Protein AF-T1H0N7-F1 (afdb_monomer)

Mean predicted aligned error: 6.23 Å

Foldseek 3Di:
DDDPDDPDDQDDAQPLAAGPPAQGHQHAPVRRPQPQFQYDDPDADPQRPHRYTDPPQCHTCSQAQQADSVRAGHDQDFRAPDQQFFHTFTGHRPGRYTDDTHGDDFLRADPNQATHDPSDGHHGNLVVQQWHWDAFADDPPDDPQRQQFTWTFHDDPPTDIDGLVVQCDPPRNRDGDGHDPPPQTNVNPD

pLDDT: mean 93.52, std 6.24, range [53.31, 98.62]

Radius of gyration: 25.66 Å; Cα contacts (8 Å, |Δi|>4): 427; chains: 1; bounding box: 56×55×68 Å

Solvent-accessible surface area (backbone atoms only — not comparable to full-atom values): 10583 Å² total; per-residue (Å²): 140,84,74,93,78,68,83,85,74,81,54,62,79,36,74,45,58,62,36,77,92,45,70,17,13,47,13,34,60,94,69,37,83,50,80,16,34,28,34,27,56,99,76,61,53,94,90,43,54,54,17,27,59,32,92,89,38,76,32,27,52,49,53,18,76,14,19,36,87,85,12,37,63,31,62,71,46,78,56,42,74,61,75,70,14,25,44,57,19,44,14,81,49,78,48,28,49,56,52,84,51,54,59,42,63,66,41,40,73,20,94,88,62,20,5,12,46,94,34,36,72,72,35,53,42,32,46,59,59,72,26,33,72,46,63,28,73,63,55,96,88,49,59,90,58,40,30,43,34,30,19,29,19,57,73,68,87,90,52,68,64,38,47,18,74,77,32,59,49,87,95,55,54,38,68,73,46,62,50,62,91,90,57,71,18,54,87,70,75,78

Nearest PDB structures (foldseek):
  5l0q-assembly1_A  TM=8.413E-01  e=4.579E-20  Bos taurus
  5l0q-assembly1_D  TM=8.221E-01  e=5.929E-20  Bos taurus
  8gh4-assembly1_E  TM=8.787E-01  e=7.360E-19  Bos taurus
  8snm-assembly1_B  TM=7.148E-01  e=5.607E-11  Homo sapiens
  8snl-assembly1_A  TM=7.359E-01  e=2.177E-10  Homo sapiens

Structure (mmCIF, N/CA/C/O backbone):
data_AF-T1H0N7-F1
#
_entry.id   AF-T1H0N7-F1
#
loop_
_atom_site.group_PDB
_atom_site.id
_atom_site.type_symbol
_atom_site.label_atom_id
_atom_site.label_alt_id
_atom_site.label_comp_id
_atom_site.label_asym_id
_atom_site.label_entity_id
_atom_site.label_seq_id
_atom_site.pdbx_PDB_ins_code
_atom_site.Cartn_x
_atom_site.Cartn_y
_atom_site.Cartn_z
_atom_site.occupancy
_atom_site.B_iso_or_equiv
_atom_site.auth_seq_id
_atom_site.auth_comp_id
_atom_site.auth_asym_id
_atom_site.auth_atom_id
_atom_site.pdbx_PDB_model_num
ATOM 1 N N . PRO A 1 1 ? -2.055 40.568 -10.406 1.00 53.31 1 PRO A N 1
ATOM 2 C CA . PRO A 1 1 ? -1.657 39.266 -9.822 1.00 53.31 1 PRO A CA 1
ATOM 3 C C . PRO A 1 1 ? -1.736 38.148 -10.874 1.00 53.31 1 PRO A C 1
ATOM 5 O O . PRO A 1 1 ? -2.826 37.714 -11.225 1.00 53.31 1 PRO A O 1
ATOM 8 N N . LYS A 1 2 ? -0.592 37.732 -11.427 1.00 63.53 2 LYS A N 1
ATOM 9 C CA . LYS A 1 2 ? -0.490 36.478 -12.184 1.00 63.53 2 LYS A CA 1
ATOM 10 C C . LYS A 1 2 ? 0.190 35.472 -11.254 1.00 63.53 2 LYS A C 1
ATOM 12 O O . LYS A 1 2 ? 1.302 35.737 -10.811 1.00 63.53 2 LYS A O 1
ATOM 17 N N . GLY A 1 3 ? -0.528 34.421 -10.863 1.00 75.88 3 GLY A N 1
ATOM 18 C CA . GLY A 1 3 ? 0.016 33.343 -10.031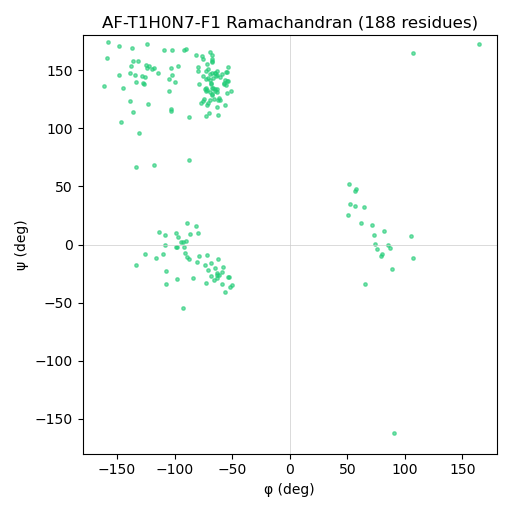 1.00 75.88 3 GLY A CA 1
ATOM 19 C C . GLY A 1 3 ? 1.035 32.499 -10.802 1.00 75.88 3 GLY A C 1
ATOM 20 O O . GLY A 1 3 ? 1.108 32.585 -12.023 1.00 75.88 3 GLY A O 1
ATOM 21 N N . CYS A 1 4 ? 1.809 31.678 -10.090 1.00 81.50 4 CYS A N 1
ATOM 22 C CA . CYS A 1 4 ? 2.818 30.772 -10.657 1.00 81.50 4 CYS A CA 1
ATOM 23 C C . CYS A 1 4 ? 2.239 29.469 -11.240 1.00 81.50 4 CYS A C 1
ATOM 25 O O . CYS A 1 4 ? 2.995 28.557 -11.561 1.00 81.50 4 CYS A O 1
ATOM 27 N N . PHE A 1 5 ? 0.914 29.367 -11.366 1.00 78.00 5 PHE A N 1
ATOM 28 C CA . PHE A 1 5 ? 0.269 28.208 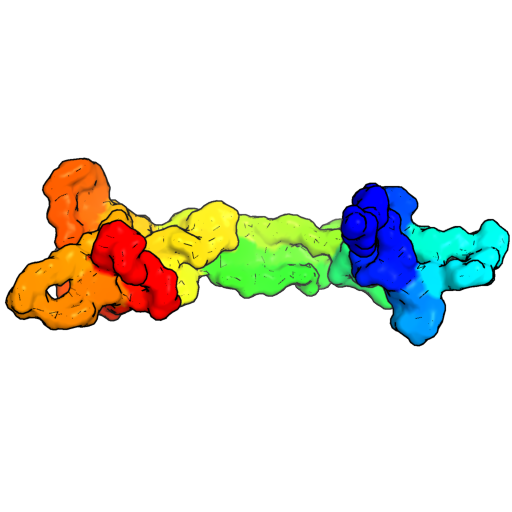-11.970 1.00 78.00 5 PHE A CA 1
ATOM 29 C C . PHE A 1 5 ? 0.502 28.211 -13.479 1.00 78.00 5 PHE A C 1
ATOM 31 O O . PHE A 1 5 ? 0.116 29.147 -14.182 1.00 78.00 5 PHE A O 1
ATOM 38 N N . THR A 1 6 ? 1.135 27.150 -13.958 1.00 74.12 6 THR A N 1
ATOM 39 C CA . THR A 1 6 ? 1.215 26.798 -15.373 1.00 74.12 6 THR A CA 1
ATOM 40 C C . THR A 1 6 ? 0.041 25.898 -15.749 1.00 74.12 6 THR A C 1
ATOM 42 O O . THR A 1 6 ? -0.664 25.386 -14.877 1.00 74.12 6 THR A O 1
ATOM 45 N N . GLU A 1 7 ? -0.174 25.688 -17.047 1.00 78.12 7 GLU A N 1
ATOM 46 C CA . GLU A 1 7 ? -1.102 24.649 -17.496 1.00 78.12 7 GLU A CA 1
ATOM 47 C C . GLU A 1 7 ? -0.679 23.283 -16.923 1.00 78.12 7 GLU A C 1
ATOM 49 O O . GLU A 1 7 ? 0.524 22.997 -16.863 1.00 78.12 7 GLU A O 1
ATOM 54 N N . PRO A 1 8 ? -1.631 22.454 -16.459 1.00 75.12 8 PRO A N 1
ATOM 55 C CA . PRO A 1 8 ? -1.320 21.137 -15.926 1.00 75.12 8 PRO A CA 1
ATOM 56 C C . PRO A 1 8 ? -0.713 20.269 -17.031 1.00 75.12 8 PRO A C 1
ATOM 58 O O . PRO A 1 8 ? -1.357 20.000 -18.044 1.00 75.12 8 PRO A O 1
ATOM 61 N N . GLN A 1 9 ? 0.533 19.838 -16.838 1.00 74.00 9 GLN A N 1
ATOM 62 C CA . GLN A 1 9 ? 1.147 18.839 -17.707 1.00 74.00 9 GLN A CA 1
ATOM 63 C C . GLN A 1 9 ? 0.650 17.448 -17.317 1.00 74.00 9 GLN A C 1
ATOM 65 O O . GLN A 1 9 ? 0.512 17.144 -16.136 1.00 74.00 9 GLN A O 1
ATOM 70 N N . THR A 1 10 ? 0.353 16.617 -18.314 1.00 75.25 10 THR A N 1
ATOM 71 C CA . THR A 1 10 ? -0.175 15.257 -18.117 1.00 75.25 10 THR A CA 1
ATOM 72 C C . THR A 1 10 ? 0.899 14.224 -17.776 1.00 75.25 10 THR A C 1
ATOM 74 O O . THR A 1 10 ? 0.550 13.119 -17.376 1.00 75.25 10 THR A O 1
ATOM 77 N N . SER A 1 11 ? 2.169 14.564 -18.002 1.00 86.12 11 SER A N 1
ATOM 78 C CA . SER A 1 11 ? 3.340 13.706 -17.798 1.00 86.12 11 SER A CA 1
ATOM 79 C C . SER A 1 11 ? 4.600 14.570 -17.708 1.00 86.12 11 SER A C 1
ATOM 81 O O . SER A 1 11 ? 4.753 15.491 -18.522 1.00 86.12 11 SER A O 1
ATOM 83 N N . ILE A 1 12 ? 5.495 14.289 -16.764 1.00 92.19 12 ILE A N 1
ATOM 84 C CA . ILE A 1 12 ? 6.745 15.020 -16.539 1.00 92.19 12 ILE A CA 1
ATOM 85 C C . ILE A 1 12 ? 7.911 14.032 -16.437 1.00 92.19 12 ILE A C 1
ATOM 87 O O . ILE A 1 12 ? 8.258 13.574 -15.353 1.00 92.19 12 ILE A O 1
ATOM 91 N N . CYS A 1 13 ? 8.591 13.826 -17.563 1.00 94.94 13 CYS A N 1
ATOM 92 C CA . CYS A 1 13 ? 9.784 12.990 -17.629 1.00 94.94 13 CYS A CA 1
ATOM 93 C C . CYS A 1 13 ? 10.912 13.543 -16.745 1.00 94.94 13 CYS A C 1
ATOM 95 O O . CYS A 1 13 ? 11.323 14.701 -16.892 1.00 94.94 13 CYS A O 1
ATOM 97 N N . GLY A 1 14 ? 11.434 12.699 -15.857 1.00 95.50 14 GLY A N 1
ATOM 98 C CA . GLY A 1 14 ? 12.502 13.002 -14.910 1.00 95.50 14 GLY A CA 1
ATOM 99 C C . GLY A 1 14 ? 12.025 13.185 -13.465 1.00 95.50 14 GLY A C 1
ATOM 100 O O . GLY A 1 14 ? 12.828 13.598 -12.624 1.00 95.50 14 GLY A O 1
ATOM 101 N N . ASN A 1 15 ? 10.748 12.922 -13.158 1.00 95.44 15 ASN A N 1
ATOM 102 C CA . ASN A 1 15 ? 10.194 12.979 -11.799 1.00 95.44 15 ASN A CA 1
ATOM 103 C C . ASN A 1 15 ? 10.267 11.622 -11.061 1.00 95.44 15 ASN A C 1
ATOM 105 O O . ASN A 1 15 ? 10.000 11.566 -9.858 1.00 95.44 15 ASN A O 1
ATOM 109 N N . GLY A 1 16 ? 10.659 10.552 -11.760 1.00 95.00 16 GLY A N 1
ATOM 110 C CA . GLY A 1 16 ? 10.805 9.200 -11.219 1.00 95.00 16 GLY A CA 1
ATOM 111 C C . GLY A 1 16 ? 9.496 8.408 -11.128 1.00 95.00 16 GLY A C 1
ATOM 112 O O . GLY A 1 16 ? 9.459 7.367 -10.468 1.00 95.00 16 GLY A O 1
ATOM 113 N N . VAL A 1 17 ? 8.418 8.893 -11.747 1.00 95.00 17 VAL A N 1
ATOM 114 C CA . VAL A 1 17 ? 7.100 8.255 -11.783 1.00 95.00 17 VAL A CA 1
ATOM 115 C C . VAL A 1 17 ? 6.700 8.060 -13.235 1.00 95.00 17 VAL A C 1
ATOM 117 O O . VAL A 1 17 ? 6.554 9.014 -13.978 1.00 95.00 17 VAL A O 1
ATOM 120 N N . VAL A 1 18 ? 6.459 6.811 -13.630 1.00 96.19 18 VAL A N 1
ATOM 121 C CA . VAL A 1 18 ? 6.053 6.509 -15.007 1.00 96.19 18 VAL A CA 1
ATOM 122 C C . VAL A 1 18 ? 4.635 7.019 -15.265 1.00 96.19 18 VAL A C 1
ATOM 124 O O . VAL A 1 18 ? 3.664 6.487 -14.717 1.00 96.19 18 VAL A O 1
ATOM 127 N N . GLU A 1 19 ? 4.513 8.019 -16.133 1.00 95.06 19 GLU A N 1
ATOM 128 C CA . GLU A 1 19 ? 3.249 8.669 -16.490 1.00 95.06 19 GLU A CA 1
ATOM 129 C C . GLU A 1 19 ? 2.786 8.322 -17.925 1.00 95.06 19 GLU A C 1
ATOM 131 O O . GLU A 1 19 ? 3.531 7.728 -18.714 1.00 95.06 19 GLU A O 1
ATOM 136 N N . PRO A 1 20 ? 1.528 8.629 -18.310 1.00 94.50 20 PRO A N 1
ATOM 137 C CA . PRO A 1 20 ? 1.037 8.333 -19.654 1.00 94.50 20 PRO A CA 1
ATOM 138 C C . PRO A 1 20 ? 1.906 8.968 -20.751 1.00 94.50 20 PRO A C 1
ATOM 140 O O . PRO A 1 20 ? 2.018 10.186 -20.841 1.00 94.50 20 PRO A O 1
ATOM 143 N N . GLY A 1 21 ? 2.471 8.136 -21.629 1.00 92.50 21 GLY A N 1
ATOM 144 C CA . GLY A 1 21 ? 3.375 8.568 -22.706 1.00 92.50 21 GLY A CA 1
ATOM 145 C C . GLY A 1 21 ? 4.844 8.203 -22.475 1.00 92.50 21 GLY A C 1
ATOM 146 O O . GLY A 1 21 ? 5.633 8.244 -23.423 1.00 92.50 21 GLY A O 1
ATOM 147 N N . GLU A 1 22 ? 5.189 7.769 -21.266 1.00 96.38 22 GLU A N 1
ATOM 148 C CA . GLU A 1 22 ? 6.513 7.285 -20.881 1.00 96.38 22 GLU A CA 1
ATOM 149 C C . GLU A 1 22 ? 6.524 5.758 -20.791 1.00 96.38 22 GLU A C 1
ATOM 151 O O . GLU A 1 22 ? 5.503 5.115 -20.533 1.00 96.38 22 GLU A O 1
ATOM 156 N N . GLN A 1 23 ? 7.685 5.148 -21.027 1.00 97.38 23 GLN A N 1
ATOM 157 C CA . GLN A 1 23 ? 7.860 3.712 -20.788 1.00 97.38 23 GLN A CA 1
ATOM 158 C C . GLN A 1 23 ? 8.521 3.449 -19.436 1.00 97.38 23 GLN A C 1
ATOM 160 O O . GLN A 1 23 ? 8.280 2.404 -18.839 1.00 97.38 23 GLN A O 1
ATOM 165 N N . CYS A 1 24 ? 9.359 4.368 -18.969 1.00 97.94 24 CYS A N 1
ATOM 166 C CA . CYS A 1 24 ? 10.107 4.306 -17.721 1.00 97.94 24 CYS A CA 1
ATOM 167 C C . CYS A 1 24 ? 10.497 5.732 -17.317 1.00 97.94 24 CYS A C 1
ATOM 169 O O . CYS A 1 24 ? 10.543 6.602 -18.181 1.00 97.94 24 CYS A O 1
ATOM 171 N N . ASP A 1 25 ? 10.824 5.954 -16.048 1.00 98.06 25 ASP A N 1
ATOM 172 C CA . ASP A 1 25 ? 11.383 7.225 -15.588 1.00 98.06 25 ASP A CA 1
ATOM 173 C C . ASP A 1 25 ? 12.368 6.977 -14.441 1.00 98.06 25 ASP A C 1
ATOM 175 O O . ASP A 1 25 ? 11.987 6.665 -13.314 1.00 98.06 25 ASP A O 1
ATOM 179 N N . CYS A 1 26 ? 13.661 7.085 -14.739 1.00 97.44 26 CYS A N 1
ATOM 180 C CA . CYS A 1 26 ? 14.726 6.934 -13.752 1.00 97.44 26 CYS A CA 1
ATOM 181 C C . CYS A 1 26 ? 15.238 8.269 -13.189 1.00 97.44 26 CYS A C 1
ATOM 183 O O . CYS A 1 26 ? 16.220 8.268 -12.445 1.00 97.44 26 CYS A O 1
ATOM 185 N N . GLY A 1 27 ? 14.594 9.387 -13.533 1.00 97.19 27 GLY A N 1
ATOM 186 C CA . GLY A 1 27 ? 15.026 10.731 -13.177 1.00 97.19 27 GLY A CA 1
ATOM 187 C C . GLY A 1 27 ? 15.953 11.373 -14.212 1.00 97.19 27 GLY A C 1
ATOM 188 O O . GLY A 1 27 ? 16.037 10.962 -15.374 1.00 97.19 27 GLY A O 1
ATOM 189 N N . TRP A 1 28 ? 16.647 12.420 -13.771 1.00 96.94 28 TRP A N 1
ATOM 190 C CA . TRP A 1 28 ? 17.622 13.159 -14.571 1.00 96.94 28 TRP A CA 1
ATOM 191 C C . TRP A 1 28 ? 18.934 12.386 -14.731 1.00 96.94 28 TRP A C 1
ATOM 193 O O . TRP A 1 28 ? 19.238 11.486 -13.949 1.00 96.94 28 TRP A O 1
ATOM 203 N N . GLU A 1 29 ? 19.721 12.738 -15.746 1.00 95.44 29 GLU A N 1
ATOM 204 C CA . GLU A 1 29 ? 20.995 12.090 -16.092 1.00 95.44 29 GLU A CA 1
ATOM 205 C C . GLU A 1 29 ? 21.967 11.981 -14.901 1.00 95.44 29 GLU A C 1
ATOM 207 O O . GLU A 1 29 ? 22.638 10.964 -14.744 1.00 95.44 29 GLU A O 1
ATOM 212 N N . GLU A 1 30 ? 21.995 12.983 -14.021 1.00 94.25 30 GLU A N 1
ATOM 213 C CA . GLU A 1 30 ? 22.795 12.999 -12.791 1.00 94.25 30 GLU A CA 1
ATOM 214 C C . GLU A 1 30 ? 22.342 12.005 -11.703 1.00 94.25 30 GLU A C 1
ATOM 216 O O . GLU A 1 30 ? 23.170 11.554 -10.905 1.00 94.25 30 GLU A O 1
ATOM 221 N N . ASP A 1 31 ? 21.058 11.641 -11.677 1.00 93.94 31 ASP A N 1
ATOM 222 C CA . ASP A 1 31 ? 20.443 10.813 -10.630 1.00 93.94 31 ASP A CA 1
ATOM 223 C C . ASP A 1 31 ? 20.129 9.384 -11.108 1.00 93.94 31 ASP A C 1
ATOM 225 O O . ASP A 1 31 ? 20.036 8.448 -10.301 1.00 93.94 31 ASP A O 1
ATOM 229 N N . CYS A 1 32 ? 19.991 9.195 -12.421 1.00 96.12 32 CYS A N 1
ATOM 230 C CA . CYS A 1 32 ? 19.589 7.934 -13.023 1.00 96.12 32 CYS A CA 1
ATOM 231 C C . CYS A 1 32 ? 20.708 6.887 -12.955 1.00 96.12 32 CYS A C 1
ATOM 233 O O . CYS A 1 32 ? 21.715 6.939 -13.658 1.00 96.12 32 CYS A O 1
ATOM 235 N N . LYS A 1 33 ? 20.487 5.865 -12.125 1.00 95.50 33 LYS A N 1
ATOM 236 C CA . LYS A 1 33 ? 21.347 4.669 -12.022 1.00 95.50 33 LYS A CA 1
ATOM 237 C C . LYS A 1 33 ? 20.813 3.478 -12.816 1.00 95.50 33 LYS A C 1
ATOM 239 O O . LYS A 1 33 ? 21.411 2.404 -12.796 1.00 95.50 33 LYS A O 1
ATOM 244 N N . ASP A 1 34 ? 19.658 3.642 -13.448 1.00 96.19 34 ASP A N 1
ATOM 245 C CA . ASP A 1 34 ? 18.950 2.573 -14.131 1.00 96.19 34 ASP A CA 1
ATOM 246 C C . ASP A 1 34 ? 19.432 2.423 -15.576 1.00 96.19 34 ASP A C 1
ATOM 248 O O . ASP A 1 34 ? 19.132 3.239 -16.439 1.00 96.19 34 ASP A O 1
ATOM 252 N N . THR A 1 35 ? 20.142 1.333 -15.861 1.00 96.88 35 THR A N 1
ATOM 253 C CA . THR A 1 35 ? 20.632 1.037 -17.218 1.00 96.88 35 THR A CA 1
ATOM 254 C C . THR A 1 35 ? 19.527 0.618 -18.199 1.00 96.88 35 THR A C 1
ATOM 256 O O . THR A 1 35 ? 19.770 0.489 -19.401 1.00 96.88 35 THR A O 1
ATOM 259 N N . CYS A 1 36 ? 18.310 0.391 -17.704 1.00 98.31 36 CYS A N 1
ATOM 260 C CA . CYS A 1 36 ? 17.158 -0.041 -18.488 1.00 98.31 36 CYS A CA 1
ATOM 261 C C . CYS A 1 36 ? 16.365 1.118 -19.091 1.00 98.31 36 CYS A C 1
ATOM 263 O O . CYS A 1 36 ? 15.505 0.883 -19.940 1.00 98.31 36 CYS A O 1
ATOM 265 N N . CYS A 1 37 ? 16.624 2.350 -18.650 1.00 98.31 37 CYS A N 1
ATOM 266 C CA . CYS A 1 37 ? 15.870 3.535 -19.029 1.00 98.31 37 CYS A CA 1
ATOM 267 C C . CYS A 1 37 ? 16.805 4.633 -19.533 1.00 98.31 37 CYS A C 1
ATOM 269 O O . CYS A 1 37 ? 17.866 4.862 -18.958 1.00 98.31 37 CYS A O 1
ATOM 271 N N . PHE A 1 38 ? 16.409 5.333 -20.593 1.00 97.81 38 PHE A N 1
ATOM 272 C CA . PHE A 1 38 ? 17.082 6.567 -20.976 1.00 97.81 38 PHE A CA 1
ATOM 273 C C . PHE A 1 38 ? 16.669 7.698 -20.024 1.00 97.81 38 PHE A C 1
ATOM 275 O O . PHE A 1 38 ? 15.467 7.967 -19.904 1.00 97.81 38 PHE A O 1
ATOM 282 N N . PRO A 1 39 ? 17.629 8.368 -19.360 1.00 97.19 39 PRO A N 1
ATOM 283 C CA . PRO A 1 39 ? 17.321 9.413 -18.396 1.00 97.19 39 PRO A CA 1
ATOM 284 C C . PRO A 1 39 ? 16.717 10.648 -19.055 1.00 97.19 39 PRO A C 1
ATOM 286 O O . PRO A 1 39 ? 16.871 10.889 -20.258 1.00 97.19 39 PRO A O 1
ATOM 289 N N . MET A 1 40 ? 16.094 11.492 -18.237 1.00 96.31 40 MET A N 1
ATOM 290 C CA . MET A 1 40 ? 15.808 12.857 -18.647 1.00 96.31 40 MET A CA 1
ATOM 291 C C . MET A 1 40 ? 17.118 13.629 -18.832 1.00 96.31 40 MET A C 1
ATOM 293 O O . MET A 1 40 ? 17.940 13.723 -17.921 1.00 96.31 40 MET A O 1
ATOM 297 N N . SER A 1 41 ? 17.306 14.211 -20.016 1.00 93.56 41 SER A N 1
ATOM 298 C CA . SER A 1 41 ? 18.474 15.029 -20.337 1.00 93.56 41 SER A CA 1
ATOM 299 C C . SER A 1 41 ? 18.051 16.311 -21.042 1.00 93.56 41 SER A C 1
ATOM 301 O O . SER A 1 41 ? 17.101 16.339 -21.824 1.00 93.56 41 SER A O 1
ATOM 303 N N . ARG A 1 42 ? 18.786 17.398 -20.783 1.00 92.06 42 ARG A N 1
ATOM 304 C CA . ARG A 1 42 ? 18.585 18.689 -21.467 1.00 92.06 42 ARG A CA 1
ATOM 305 C C . ARG A 1 42 ? 19.033 18.648 -22.928 1.00 92.06 42 ARG A C 1
ATOM 307 O O . ARG A 1 42 ? 18.591 19.477 -23.717 1.00 92.06 42 ARG A O 1
ATOM 314 N N . HIS A 1 43 ? 19.912 17.707 -23.270 1.00 91.56 43 HIS A N 1
ATOM 315 C CA . HIS A 1 43 ? 20.478 17.545 -24.607 1.00 91.56 43 HIS A CA 1
ATOM 316 C C . HIS A 1 43 ? 20.426 16.063 -25.012 1.00 91.56 43 HIS A C 1
ATOM 318 O O . HIS A 1 43 ? 21.474 15.424 -25.119 1.00 91.56 43 HIS A O 1
ATOM 324 N N . PRO A 1 44 ? 19.220 15.496 -25.205 1.00 87.62 44 PRO A N 1
ATOM 325 C CA . PRO A 1 44 ? 19.081 14.082 -25.521 1.00 87.62 44 PRO A CA 1
ATOM 326 C C . PRO A 1 44 ? 19.721 13.759 -26.871 1.00 87.62 44 PRO A C 1
ATOM 328 O O . PRO A 1 44 ? 19.667 14.559 -27.814 1.00 87.62 44 PRO A O 1
ATOM 331 N N . ARG A 1 45 ? 20.314 12.568 -26.979 1.00 90.62 45 ARG A N 1
ATOM 332 C CA . ARG A 1 45 ? 20.798 12.060 -28.266 1.00 90.62 45 ARG A CA 1
ATOM 333 C C . ARG A 1 45 ? 19.615 11.675 -29.151 1.00 90.62 45 ARG A C 1
ATOM 335 O O . ARG A 1 45 ? 18.530 11.368 -28.668 1.00 90.62 45 ARG A O 1
ATOM 342 N N . ILE A 1 46 ? 19.834 11.690 -30.465 1.00 89.44 46 ILE A N 1
ATOM 343 C CA . ILE A 1 46 ? 18.786 11.434 -31.470 1.00 89.44 46 ILE A CA 1
ATOM 344 C C . ILE A 1 46 ? 18.140 10.049 -31.283 1.00 89.44 46 ILE A C 1
ATOM 346 O O . ILE A 1 46 ? 16.948 9.885 -31.533 1.00 89.44 46 ILE A O 1
ATOM 350 N N . ASP A 1 47 ? 18.920 9.068 -30.841 1.00 91.12 47 ASP A N 1
ATOM 351 C CA . ASP A 1 47 ? 18.536 7.674 -30.621 1.00 91.12 47 ASP A CA 1
ATOM 352 C C . ASP A 1 47 ? 18.219 7.330 -29.153 1.00 91.12 47 ASP A C 1
ATOM 354 O O . ASP A 1 47 ? 17.788 6.214 -28.868 1.00 91.12 47 ASP A O 1
ATOM 358 N N . GLU A 1 48 ? 18.361 8.288 -28.235 1.00 93.75 48 GLU A N 1
ATOM 359 C CA . GLU A 1 48 ? 18.145 8.117 -26.794 1.00 93.75 48 GLU A CA 1
ATOM 360 C C . GLU A 1 48 ? 17.001 9.030 -26.342 1.00 93.75 48 GLU A C 1
ATOM 362 O O . GLU A 1 48 ? 17.193 10.036 -25.655 1.00 93.75 48 GLU A O 1
ATOM 367 N N . LYS A 1 49 ? 1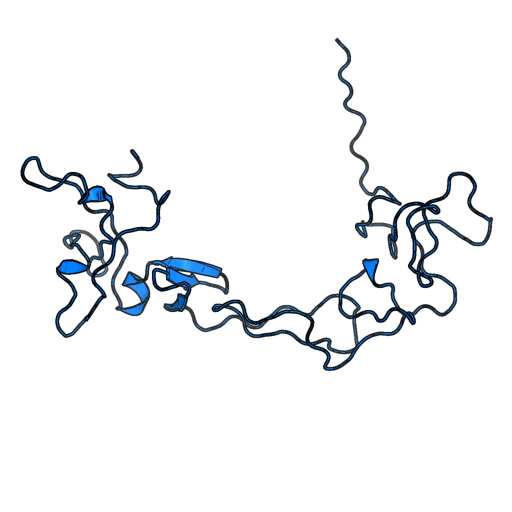5.778 8.713 -26.784 1.00 95.19 49 LYS A N 1
ATOM 368 C CA . LYS A 1 49 ? 14.594 9.475 -26.376 1.00 95.19 49 LYS A CA 1
ATOM 369 C C . LYS A 1 49 ? 14.418 9.358 -24.846 1.00 95.19 49 LYS A C 1
ATOM 371 O O . LYS A 1 49 ? 14.271 8.236 -24.361 1.00 95.19 49 LYS A O 1
ATOM 376 N N . PRO A 1 50 ? 14.353 10.471 -24.094 1.00 96.25 50 PRO A N 1
ATOM 377 C CA . PRO A 1 50 ? 14.133 10.438 -22.649 1.00 96.25 50 PRO A CA 1
ATOM 378 C C . PRO A 1 50 ? 12.886 9.656 -22.230 1.00 96.25 50 PRO A C 1
ATOM 380 O O . PRO A 1 50 ? 11.888 9.646 -22.960 1.00 96.25 50 PRO A O 1
ATOM 383 N N . CYS A 1 51 ? 12.947 9.028 -21.052 1.00 97.00 51 CYS A N 1
ATOM 384 C CA . CYS A 1 51 ? 11.854 8.257 -20.448 1.00 97.00 51 CYS A CA 1
ATOM 385 C C . CYS A 1 51 ? 11.322 7.123 -21.341 1.00 97.00 51 CYS A C 1
ATOM 387 O O . CYS A 1 51 ? 10.135 6.769 -21.354 1.00 97.00 51 CYS A O 1
ATOM 389 N N . THR A 1 52 ? 12.231 6.537 -22.122 1.00 97.50 52 THR A N 1
ATOM 390 C CA . THR A 1 52 ? 11.984 5.320 -22.895 1.00 97.50 52 THR A CA 1
ATOM 391 C C . THR A 1 52 ? 12.975 4.229 -22.524 1.00 97.50 52 THR A C 1
ATOM 393 O O . THR A 1 52 ? 14.073 4.507 -22.040 1.00 97.50 52 THR A O 1
ATOM 396 N N . LEU A 1 53 ? 12.570 2.972 -22.708 1.00 98.38 53 LEU A N 1
ATOM 397 C CA . LEU A 1 53 ? 13.423 1.834 -22.391 1.00 98.38 53 LEU A CA 1
ATOM 398 C C . LEU A 1 53 ? 14.632 1.793 -23.329 1.00 98.38 53 LEU A C 1
ATOM 400 O O . LEU A 1 53 ? 14.521 2.064 -24.528 1.00 98.38 53 LEU A O 1
ATOM 404 N N . THR A 1 54 ? 15.781 1.389 -22.794 1.00 97.62 54 THR A N 1
ATOM 405 C CA . THR A 1 54 ? 16.975 1.156 -23.606 1.00 97.62 54 THR A CA 1
ATOM 406 C C . THR A 1 54 ? 16.776 -0.047 -24.539 1.00 97.62 54 THR A C 1
ATOM 408 O O . THR A 1 54 ? 15.948 -0.932 -24.280 1.00 97.62 54 THR A O 1
ATOM 411 N N . PRO A 1 55 ? 17.526 -0.138 -25.654 1.00 96.25 55 PRO A N 1
ATOM 412 C CA . PRO A 1 55 ? 17.440 -1.289 -26.538 1.00 96.25 55 PRO A CA 1
ATOM 413 C C . PRO A 1 55 ? 17.674 -2.599 -25.776 1.00 96.25 55 PRO A C 1
ATOM 415 O O . PRO A 1 55 ? 18.682 -2.754 -25.092 1.00 96.25 55 PRO A O 1
ATOM 418 N N . ARG A 1 56 ? 16.779 -3.576 -25.975 1.00 93.50 56 ARG A N 1
ATOM 419 C CA . ARG A 1 56 ? 16.783 -4.915 -25.341 1.00 93.50 56 ARG A CA 1
ATOM 420 C C . ARG A 1 56 ? 16.335 -4.963 -23.875 1.00 93.50 56 ARG A C 1
ATOM 422 O O . ARG A 1 56 ? 16.219 -6.073 -23.355 1.00 93.50 56 ARG A O 1
ATOM 429 N N . ALA A 1 57 ? 16.043 -3.835 -23.228 1.00 98.00 57 ALA A N 1
ATOM 430 C CA . ALA A 1 57 ? 15.392 -3.847 -21.923 1.00 98.00 57 ALA A CA 1
ATOM 431 C C . ALA A 1 57 ? 13.953 -4.374 -22.060 1.00 98.00 57 ALA A C 1
ATOM 433 O O . ALA A 1 57 ? 13.189 -3.909 -22.906 1.00 98.00 5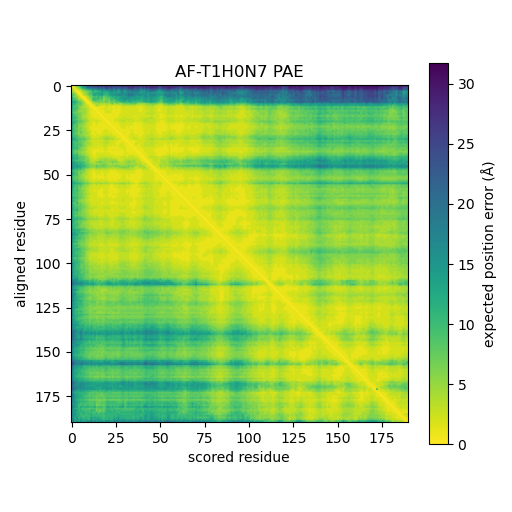7 ALA A O 1
ATOM 434 N N . MET A 1 58 ? 13.576 -5.362 -21.243 1.00 97.94 58 MET A N 1
ATOM 435 C CA . MET A 1 58 ? 12.188 -5.845 -21.187 1.00 97.94 58 MET A CA 1
ATOM 436 C C . MET A 1 58 ? 11.331 -4.979 -20.261 1.00 97.94 58 MET A C 1
ATOM 438 O O . MET A 1 58 ? 10.119 -4.886 -20.435 1.00 97.94 58 MET A O 1
ATOM 442 N N . CYS A 1 59 ? 11.969 -4.392 -19.253 1.00 98.38 59 CYS A N 1
ATOM 443 C CA . CYS A 1 59 ? 11.369 -3.521 -18.261 1.00 98.38 59 CYS A CA 1
ATOM 444 C C . CYS A 1 59 ? 12.443 -2.625 -17.633 1.00 98.38 59 CYS A C 1
ATOM 446 O O . CYS A 1 59 ? 13.634 -2.832 -17.864 1.00 98.38 59 CYS A O 1
ATOM 448 N N . SER A 1 60 ? 12.016 -1.686 -16.792 1.00 98.50 60 SER A N 1
ATOM 449 C CA . SER A 1 60 ? 12.859 -0.874 -15.912 1.00 98.50 60 SER A CA 1
ATOM 450 C C . SER A 1 60 ? 12.376 -0.993 -14.454 1.00 98.50 60 SER A C 1
ATOM 452 O O . SER A 1 60 ? 11.164 -1.052 -14.225 1.00 98.50 60 SER A O 1
ATOM 454 N N . PRO A 1 61 ? 13.274 -0.998 -13.448 1.00 97.75 61 PRO A N 1
ATOM 455 C CA . PRO A 1 61 ? 12.907 -0.893 -12.033 1.00 97.75 61 PRO A CA 1
ATOM 456 C C . PRO A 1 61 ? 12.004 0.298 -11.684 1.00 97.75 61 PRO A C 1
ATOM 458 O O . PRO A 1 61 ? 11.208 0.179 -10.754 1.00 97.75 61 PRO A O 1
ATOM 461 N N . SER A 1 62 ? 12.067 1.407 -12.435 1.00 97.19 62 SER A N 1
ATOM 462 C CA . SER A 1 62 ? 11.148 2.548 -12.260 1.00 97.19 62 SER A CA 1
ATOM 463 C C . SER A 1 62 ? 9.690 2.193 -12.551 1.00 97.19 62 SER A C 1
ATOM 465 O O . SER A 1 62 ? 8.775 2.784 -11.986 1.00 97.19 62 SER A O 1
ATOM 467 N N . GLN A 1 63 ? 9.459 1.183 -13.395 1.00 97.88 63 GLN A N 1
ATOM 468 C CA . GLN A 1 63 ? 8.116 0.692 -13.658 1.00 97.88 63 GLN A CA 1
ATOM 469 C C . GLN A 1 63 ? 7.582 -0.096 -12.465 1.00 97.88 63 GLN A C 1
ATOM 471 O O . GLN A 1 63 ? 6.388 -0.069 -12.231 1.00 97.88 63 GLN A O 1
ATOM 476 N N . GLY A 1 64 ? 8.411 -0.810 -11.704 1.00 97.44 64 GLY A N 1
ATOM 477 C CA . GLY A 1 64 ? 7.928 -1.520 -10.526 1.00 97.44 64 GLY A CA 1
ATOM 478 C C . GLY A 1 64 ? 8.884 -2.576 -9.973 1.00 97.44 64 GLY A C 1
ATOM 479 O O . GLY A 1 64 ? 9.895 -2.928 -10.587 1.00 97.44 64 GLY A O 1
ATOM 480 N N . PRO A 1 65 ? 8.549 -3.138 -8.798 1.00 98.00 65 PRO A N 1
ATOM 481 C CA . PRO A 1 65 ? 9.444 -4.015 -8.041 1.00 98.00 65 PRO A CA 1
ATOM 482 C C . PRO A 1 65 ? 9.697 -5.374 -8.713 1.00 98.00 65 PRO A C 1
ATOM 484 O O . PRO A 1 65 ? 10.646 -6.074 -8.341 1.00 98.00 65 PRO A O 1
ATOM 487 N N . CYS A 1 66 ? 8.874 -5.756 -9.698 1.00 98.62 66 CYS A N 1
ATOM 488 C CA . CYS A 1 66 ? 9.014 -6.998 -10.456 1.00 98.62 66 CYS A CA 1
ATOM 489 C C . CYS A 1 66 ? 9.945 -6.884 -11.668 1.00 98.62 66 CYS A C 1
ATOM 491 O O . CYS A 1 66 ? 10.038 -7.832 -12.444 1.00 98.62 66 CYS A O 1
ATOM 493 N N . CYS A 1 67 ? 10.674 -5.777 -11.818 1.00 98.62 67 CYS A N 1
ATOM 494 C CA . CYS A 1 67 ? 11.803 -5.694 -12.736 1.00 98.62 67 CYS A CA 1
ATOM 495 C C . CYS A 1 67 ? 13.136 -5.874 -11.991 1.00 98.62 67 CYS A C 1
ATOM 497 O O . CYS A 1 67 ? 13.318 -5.396 -10.868 1.00 98.62 67 CYS A O 1
ATOM 499 N N . THR A 1 68 ? 14.075 -6.604 -12.588 1.00 98.00 68 THR A N 1
ATOM 500 C CA . THR A 1 68 ? 15.461 -6.681 -12.113 1.00 98.00 68 THR A CA 1
ATOM 501 C C . THR A 1 68 ? 16.266 -5.471 -12.588 1.00 98.00 68 THR A C 1
ATOM 503 O O . THR A 1 68 ? 15.890 -4.791 -13.539 1.00 98.00 68 THR A O 1
ATOM 506 N N . THR A 1 69 ? 17.418 -5.231 -11.960 1.00 96.88 69 THR A N 1
ATOM 507 C CA . THR A 1 69 ? 18.393 -4.227 -12.424 1.00 96.88 69 THR A CA 1
ATOM 508 C C . THR A 1 69 ? 18.995 -4.569 -13.789 1.00 96.88 69 THR A C 1
ATOM 510 O O . THR A 1 69 ? 19.476 -3.681 -14.476 1.00 96.88 69 THR A O 1
ATOM 513 N N . ASP A 1 70 ? 18.920 -5.840 -14.198 1.00 97.31 70 ASP A N 1
ATOM 514 C CA . ASP A 1 70 ? 19.346 -6.324 -15.518 1.00 97.31 70 ASP A CA 1
ATOM 515 C C . ASP A 1 70 ? 18.213 -6.269 -16.562 1.00 97.31 70 ASP A C 1
ATOM 517 O O . ASP A 1 70 ? 18.257 -6.971 -17.576 1.00 97.31 70 ASP A O 1
ATOM 521 N N . CYS A 1 71 ? 17.171 -5.475 -16.302 1.00 98.25 71 CYS A N 1
ATOM 522 C CA . CYS A 1 71 ? 16.081 -5.180 -17.233 1.00 98.25 71 CYS A CA 1
ATOM 523 C C . CYS A 1 71 ? 15.218 -6.390 -17.617 1.00 98.25 71 CYS A C 1
ATOM 525 O O . CYS A 1 71 ? 14.720 -6.471 -18.746 1.00 98.25 71 CYS A O 1
ATOM 527 N N . LYS A 1 72 ? 15.051 -7.352 -16.697 1.00 98.44 72 LYS A N 1
ATOM 528 C CA . LYS A 1 72 ? 14.253 -8.574 -16.891 1.00 98.44 72 LYS A CA 1
ATOM 529 C C . LYS A 1 72 ? 13.110 -8.664 -15.891 1.00 98.44 72 LYS A C 1
ATOM 531 O O . LYS A 1 72 ? 13.210 -8.192 -14.762 1.00 98.44 72 LYS A O 1
ATOM 536 N N . LEU A 1 73 ? 12.035 -9.329 -16.302 1.00 98.50 73 LEU A N 1
ATOM 537 C CA . LEU A 1 73 ? 10.899 -9.606 -15.430 1.00 98.50 73 LEU A CA 1
ATOM 538 C C . LEU A 1 73 ? 11.247 -10.697 -14.412 1.00 98.50 73 LEU A C 1
ATOM 540 O O . LEU A 1 73 ? 11.807 -11.737 -14.762 1.00 98.50 73 LEU A O 1
ATOM 544 N N . LYS A 1 74 ? 10.884 -10.449 -13.156 1.00 98.50 74 LYS A N 1
ATOM 545 C CA . LYS A 1 74 ? 10.962 -11.404 -12.048 1.00 98.50 74 LYS A CA 1
ATOM 546 C C . LYS A 1 74 ? 9.786 -12.378 -12.087 1.00 98.50 74 LYS A C 1
ATOM 548 O O . LYS A 1 74 ? 8.685 -12.005 -12.492 1.00 98.50 74 LYS A O 1
ATOM 553 N N . PHE A 1 75 ? 9.996 -13.603 -11.613 1.00 98.25 75 PHE A N 1
ATOM 554 C CA . PHE A 1 75 ? 8.955 -14.625 -11.501 1.00 98.25 75 PHE A CA 1
ATOM 555 C C . PHE A 1 75 ? 9.105 -15.369 -10.176 1.00 98.25 75 PHE A C 1
ATOM 557 O O . PHE A 1 75 ? 10.154 -15.940 -9.894 1.00 98.25 75 PHE A O 1
ATOM 564 N N . GLY A 1 76 ? 8.044 -15.383 -9.373 1.00 97.75 76 GLY A N 1
ATOM 565 C CA . GLY A 1 76 ? 8.034 -16.016 -8.054 1.00 97.75 76 GLY A CA 1
ATOM 566 C C . GLY A 1 76 ? 8.686 -15.186 -6.944 1.00 97.75 76 GLY A C 1
ATOM 567 O O . GLY A 1 76 ? 8.525 -15.524 -5.775 1.00 97.75 76 GLY A O 1
ATOM 568 N N . ASP A 1 77 ? 9.371 -14.086 -7.263 1.00 98.38 77 ASP A N 1
ATOM 569 C CA . ASP A 1 77 ? 9.877 -13.136 -6.272 1.00 98.38 77 ASP A CA 1
ATOM 570 C C . ASP A 1 77 ? 8.728 -12.440 -5.532 1.00 98.38 77 ASP A C 1
ATOM 572 O O . ASP A 1 77 ? 7.785 -11.941 -6.149 1.00 98.38 77 ASP A O 1
ATOM 576 N N . LYS A 1 78 ? 8.821 -12.350 -4.202 1.00 98.31 78 LYS A N 1
ATOM 577 C CA . LYS A 1 78 ? 7.861 -11.589 -3.395 1.00 98.31 78 LYS A CA 1
ATOM 578 C C . LYS A 1 78 ? 8.043 -10.093 -3.655 1.00 98.31 78 LYS A C 1
ATOM 580 O O . LYS A 1 78 ? 9.133 -9.562 -3.456 1.00 98.31 78 LYS A O 1
ATOM 585 N N . CYS A 1 79 ? 6.972 -9.416 -4.056 1.00 98.12 79 CYS A N 1
ATOM 586 C CA . CYS A 1 79 ? 6.983 -7.988 -4.381 1.00 98.12 79 CYS A CA 1
ATOM 587 C C . CYS A 1 79 ? 6.105 -7.134 -3.461 1.00 98.12 79 CYS A C 1
ATOM 589 O O . CYS A 1 79 ? 6.207 -5.908 -3.487 1.00 98.12 79 CYS A O 1
ATOM 591 N N . ARG A 1 80 ? 5.255 -7.765 -2.644 1.00 97.81 80 ARG A N 1
ATOM 592 C CA . ARG A 1 80 ? 4.488 -7.103 -1.586 1.00 97.81 80 ARG A CA 1
ATOM 593 C C . ARG A 1 80 ? 4.354 -8.034 -0.391 1.00 97.81 80 ARG A C 1
ATOM 595 O O . ARG A 1 80 ? 4.053 -9.215 -0.565 1.00 97.81 80 ARG A O 1
ATOM 602 N N . ASP A 1 81 ? 4.577 -7.496 0.800 1.00 97.31 81 ASP A N 1
ATOM 603 C CA . ASP A 1 81 ? 4.406 -8.228 2.051 1.00 97.31 81 ASP A CA 1
ATOM 604 C C . ASP A 1 81 ? 2.932 -8.379 2.444 1.00 97.31 81 ASP A C 1
ATOM 606 O O . ASP A 1 81 ? 2.057 -7.655 1.962 1.00 97.31 81 ASP A O 1
ATOM 610 N N . ASP A 1 82 ? 2.679 -9.331 3.341 1.00 95.81 82 ASP A N 1
ATOM 611 C CA . ASP A 1 82 ? 1.414 -9.425 4.065 1.00 95.81 82 ASP A CA 1
ATOM 612 C C . ASP A 1 82 ? 1.236 -8.178 4.944 1.00 95.81 82 ASP A C 1
ATOM 614 O O . ASP A 1 82 ? 2.170 -7.766 5.636 1.00 95.81 82 ASP A O 1
ATOM 618 N N . ASN A 1 83 ? 0.046 -7.576 4.925 1.00 92.81 83 ASN A N 1
ATOM 619 C CA . ASN A 1 83 ? -0.263 -6.383 5.722 1.00 92.81 83 ASN A CA 1
ATOM 620 C C . ASN A 1 83 ? -1.311 -6.628 6.827 1.00 92.81 83 ASN A C 1
ATOM 622 O O . ASN A 1 83 ? -1.847 -5.674 7.389 1.00 92.81 83 ASN A O 1
ATOM 626 N N . GLY A 1 84 ? -1.659 -7.884 7.101 1.00 94.44 84 GLY A N 1
ATOM 627 C CA . GLY A 1 84 ? -2.712 -8.287 8.032 1.00 94.44 84 GLY A CA 1
ATOM 628 C C . GLY A 1 84 ? -4.105 -8.407 7.406 1.00 94.44 84 GLY A C 1
ATOM 629 O O . GLY A 1 84 ? -4.925 -9.138 7.949 1.00 94.44 84 GLY A O 1
ATOM 630 N N . CYS A 1 85 ? -4.368 -7.771 6.256 1.00 97.38 85 CYS A N 1
ATOM 631 C CA . CYS A 1 85 ? -5.644 -7.850 5.526 1.00 97.38 85 CYS A CA 1
ATOM 632 C C . CYS A 1 85 ? -5.530 -8.270 4.060 1.00 97.38 85 CYS A C 1
ATOM 634 O O . CYS A 1 85 ? -6.543 -8.542 3.413 1.00 97.38 85 CYS A O 1
ATOM 636 N N . ARG A 1 86 ? -4.314 -8.365 3.534 1.00 97.62 86 ARG A N 1
ATOM 637 C CA . ARG A 1 86 ? -3.995 -8.862 2.200 1.00 97.62 86 ARG A CA 1
ATOM 638 C C . ARG A 1 86 ? -2.829 -9.830 2.302 1.00 97.62 86 ARG A C 1
ATOM 640 O O . ARG A 1 86 ? -1.891 -9.586 3.057 1.00 97.62 86 ARG A O 1
ATOM 647 N N . ASP A 1 87 ? -2.905 -10.912 1.544 1.00 97.44 87 ASP A N 1
ATOM 648 C CA . ASP A 1 87 ? -1.831 -11.894 1.433 1.00 97.44 87 ASP A CA 1
ATOM 649 C C . ASP A 1 87 ? -0.604 -11.298 0.715 1.00 97.44 87 ASP A C 1
ATOM 651 O O . ASP A 1 87 ? -0.727 -10.316 -0.037 1.00 97.44 87 ASP A O 1
ATOM 655 N N . PRO A 1 88 ? 0.595 -11.876 0.910 1.00 97.94 88 PRO A N 1
ATOM 656 C CA . PRO A 1 88 ? 1.758 -11.479 0.129 1.00 97.94 88 PRO A CA 1
ATOM 657 C C . PRO A 1 88 ? 1.504 -11.693 -1.370 1.00 97.94 88 PRO A C 1
ATOM 659 O O . PRO A 1 88 ? 0.812 -12.628 -1.773 1.00 97.94 88 PRO A O 1
ATOM 662 N N . SER A 1 89 ? 2.084 -10.826 -2.200 1.00 98.44 89 SER A N 1
ATOM 663 C CA . SER A 1 89 ? 2.011 -10.938 -3.662 1.00 98.44 89 SER A CA 1
ATOM 664 C C . SER A 1 89 ? 3.386 -11.206 -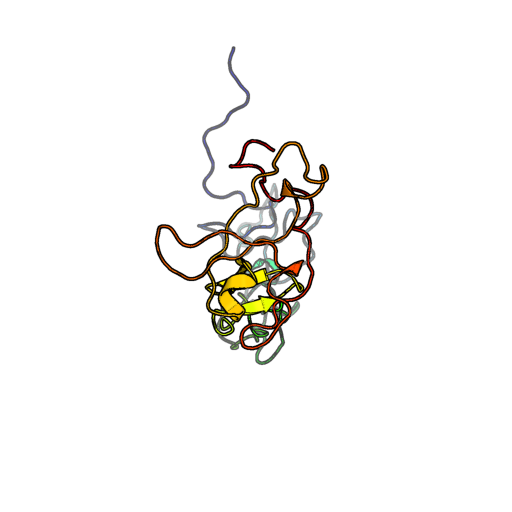4.258 1.00 98.44 89 SER A C 1
ATOM 666 O O . SER A 1 89 ? 4.414 -10.754 -3.738 1.00 98.44 89 SER A O 1
ATOM 668 N N . PHE A 1 90 ? 3.387 -11.947 -5.360 1.00 98.56 90 PHE A N 1
ATOM 669 C CA . PHE A 1 90 ? 4.578 -12.444 -6.029 1.00 98.56 90 PHE A CA 1
ATOM 670 C C . PHE A 1 90 ? 4.535 -12.075 -7.508 1.00 98.56 90 PHE A C 1
ATOM 672 O O . PHE A 1 90 ? 3.469 -12.046 -8.123 1.00 98.56 90 PHE A O 1
ATOM 679 N N . CYS A 1 91 ? 5.701 -11.795 -8.077 1.00 98.62 91 CYS A N 1
ATOM 680 C CA . CYS A 1 91 ? 5.840 -11.458 -9.484 1.00 98.62 91 CYS A CA 1
ATOM 681 C C . CYS A 1 91 ? 5.410 -12.634 -10.369 1.00 98.62 91 CYS A C 1
ATOM 683 O O . CYS A 1 91 ? 5.851 -13.765 -10.168 1.00 98.62 91 CYS A O 1
ATOM 685 N N . ASP A 1 92 ? 4.573 -12.367 -11.369 1.00 97.75 92 ASP A N 1
ATOM 686 C CA . ASP A 1 92 ? 3.995 -13.385 -12.256 1.00 97.75 92 ASP A CA 1
ATOM 687 C C . ASP A 1 92 ? 4.795 -13.594 -13.555 1.00 97.75 92 ASP A C 1
ATOM 689 O O . ASP A 1 92 ? 4.399 -14.390 -14.409 1.00 97.75 92 ASP A O 1
ATOM 693 N N . GLY A 1 93 ? 5.923 -12.887 -13.710 1.00 97.75 93 GLY A N 1
ATOM 694 C CA . GLY A 1 93 ? 6.782 -12.931 -14.894 1.00 97.75 93 GLY A CA 1
ATOM 695 C C . GLY A 1 93 ? 6.209 -12.233 -16.126 1.00 97.75 93 GLY A C 1
ATOM 696 O O . GLY A 1 93 ? 6.788 -12.366 -17.202 1.00 97.75 93 GLY A O 1
ATOM 697 N N . ARG A 1 94 ? 5.085 -11.514 -16.007 1.00 97.38 94 ARG A N 1
ATOM 698 C CA . ARG A 1 94 ? 4.391 -10.888 -17.145 1.00 97.38 94 ARG A CA 1
ATOM 699 C C . ARG A 1 94 ? 4.536 -9.376 -17.173 1.00 97.38 94 ARG A C 1
ATOM 701 O O . ARG A 1 94 ? 4.600 -8.806 -18.258 1.00 97.38 94 ARG A O 1
ATOM 708 N N . MET A 1 95 ? 4.585 -8.731 -16.009 1.00 97.12 95 MET A N 1
ATOM 709 C CA . MET A 1 95 ? 4.671 -7.273 -15.893 1.00 97.12 95 MET A CA 1
ATOM 710 C C . MET A 1 95 ? 5.662 -6.842 -14.801 1.00 97.12 95 MET A C 1
ATOM 712 O O . MET A 1 95 ? 5.875 -7.580 -13.840 1.00 97.12 95 MET A O 1
ATOM 716 N N . PRO A 1 96 ? 6.256 -5.637 -14.908 1.00 97.69 96 PRO A N 1
ATOM 717 C CA . PRO A 1 96 ? 7.150 -5.102 -13.875 1.00 97.69 96 PRO A CA 1
ATOM 718 C C . PRO A 1 96 ? 6.399 -4.627 -12.622 1.00 97.69 96 PRO A C 1
ATOM 720 O O . PRO A 1 96 ? 6.993 -4.486 -11.552 1.00 97.69 96 PRO A O 1
ATOM 723 N N . GLN A 1 97 ? 5.089 -4.405 -12.739 1.00 97.56 97 GLN A N 1
ATOM 724 C CA . GLN A 1 97 ? 4.218 -4.084 -11.615 1.00 97.56 97 GLN A CA 1
ATOM 725 C C . GLN A 1 97 ? 3.981 -5.314 -10.744 1.00 97.56 97 GLN A C 1
ATOM 727 O O . GLN A 1 97 ? 3.776 -6.413 -11.252 1.00 97.56 97 GLN A O 1
ATOM 732 N N . CYS A 1 98 ? 3.928 -5.116 -9.428 1.00 98.12 98 CYS A N 1
ATOM 733 C CA . CYS A 1 98 ? 3.540 -6.183 -8.512 1.00 98.12 98 CYS A CA 1
ATOM 734 C C . CYS A 1 98 ? 2.035 -6.475 -8.647 1.00 98.12 98 CYS A C 1
ATOM 736 O O . CYS A 1 98 ? 1.238 -5.563 -8.379 1.00 98.12 98 CYS A O 1
ATOM 738 N N . PRO A 1 99 ? 1.622 -7.713 -8.982 1.00 98.00 99 PRO A N 1
ATOM 739 C CA . PRO A 1 99 ? 0.211 -8.072 -9.098 1.00 98.00 99 PRO A CA 1
ATOM 740 C C . PRO A 1 99 ? -0.585 -7.719 -7.831 1.00 98.00 99 PRO A C 1
ATOM 742 O O . PRO A 1 99 ? -0.006 -7.691 -6.734 1.00 98.00 99 PRO A O 1
ATOM 745 N N . PRO A 1 100 ? -1.898 -7.448 -7.929 1.00 96.81 100 PRO A N 1
ATOM 746 C CA . PRO A 1 100 ? -2.731 -7.199 -6.757 1.00 96.81 100 PRO A CA 1
ATOM 747 C C . PRO A 1 100 ? -2.641 -8.351 -5.751 1.00 96.81 100 PRO A C 1
ATOM 749 O O . PRO A 1 100 ? -2.653 -9.519 -6.131 1.00 96.81 100 PRO A O 1
ATOM 752 N N . SER A 1 101 ? -2.544 -8.019 -4.466 1.00 97.62 101 SER A N 1
ATOM 753 C CA . SER A 1 101 ? -2.618 -9.021 -3.402 1.00 97.62 101 SER A CA 1
ATOM 754 C C . SER A 1 101 ? -4.048 -9.538 -3.245 1.00 97.62 101 SER A C 1
ATOM 756 O O . SER A 1 101 ? -5.007 -8.790 -3.439 1.00 97.62 101 SER A O 1
ATOM 758 N N . VAL A 1 102 ? -4.193 -10.798 -2.837 1.00 97.62 102 VAL A N 1
ATOM 759 C CA . VAL A 1 102 ? -5.498 -11.370 -2.491 1.00 97.62 102 VAL A CA 1
ATOM 760 C C . VAL A 1 102 ? -5.961 -10.789 -1.157 1.00 97.62 102 VAL A C 1
ATOM 762 O O . VAL A 1 102 ? -5.198 -10.736 -0.194 1.00 97.62 102 VAL A O 1
ATOM 765 N N . ASN A 1 103 ? -7.210 -10.328 -1.101 1.00 97.62 103 ASN A N 1
ATOM 766 C CA . ASN A 1 103 ? -7.808 -9.848 0.140 1.00 97.62 103 ASN A CA 1
ATOM 767 C C . ASN A 1 103 ? -8.089 -11.027 1.076 1.00 97.62 103 ASN A C 1
ATOM 769 O O . ASN A 1 103 ? -8.705 -12.014 0.670 1.00 97.62 103 ASN A O 1
ATOM 773 N N . LYS A 1 104 ? -7.710 -10.889 2.347 1.00 96.88 104 LYS A N 1
ATOM 774 C CA . LYS A 1 104 ? -8.140 -11.806 3.404 1.00 96.88 104 LYS A CA 1
ATOM 775 C C . LYS A 1 104 ? -9.650 -11.645 3.653 1.00 96.88 104 LYS A C 1
ATOM 777 O O . LYS A 1 104 ? -10.219 -10.604 3.305 1.00 96.88 104 LYS A O 1
ATOM 782 N N . PRO A 1 105 ? -10.321 -12.645 4.257 1.00 96.94 105 PRO A N 1
ATOM 783 C CA . PRO A 1 105 ? -11.752 -12.573 4.527 1.00 96.94 105 PRO A CA 1
ATOM 784 C C . PRO A 1 105 ? -12.132 -11.320 5.320 1.00 96.94 105 PRO A C 1
ATOM 786 O O . PRO A 1 105 ? -11.432 -10.925 6.258 1.00 96.94 105 PRO A O 1
ATOM 789 N N . ASN A 1 106 ? -13.272 -10.717 4.978 1.00 96.19 106 ASN A N 1
ATOM 790 C CA . ASN A 1 106 ? -13.834 -9.639 5.787 1.00 96.19 106 ASN A CA 1
ATOM 791 C C . ASN A 1 106 ? -14.020 -10.117 7.234 1.00 96.19 106 ASN A C 1
ATOM 793 O O . ASN A 1 106 ? -14.320 -11.290 7.459 1.00 96.19 106 ASN A O 1
ATOM 797 N N . LYS A 1 107 ? -13.890 -9.199 8.197 1.00 95.19 107 LYS A N 1
ATOM 798 C CA . LYS A 1 107 ? -13.964 -9.470 9.646 1.00 95.19 107 LYS A CA 1
ATOM 799 C C . LYS A 1 107 ? -12.742 -10.184 10.245 1.00 95.19 107 LYS A C 1
ATOM 801 O O . LYS A 1 107 ? -12.717 -10.402 11.451 1.00 95.19 107 LYS A O 1
ATOM 806 N N . THR A 1 108 ? -11.712 -10.493 9.451 1.00 95.81 108 THR A N 1
ATOM 807 C CA . THR A 1 108 ? -10.411 -10.934 9.988 1.00 95.81 108 THR A CA 1
ATOM 808 C C . THR A 1 108 ? -9.831 -9.830 10.871 1.00 95.81 108 THR A C 1
ATOM 810 O O . THR A 1 108 ? -9.702 -8.703 10.402 1.00 95.81 108 THR A O 1
ATOM 813 N N . ILE A 1 109 ? -9.497 -10.126 12.129 1.00 94.50 109 ILE A N 1
ATOM 814 C CA . ILE A 1 109 ? -8.941 -9.134 13.063 1.00 94.50 109 ILE A CA 1
ATOM 815 C C . ILE A 1 109 ? -7.567 -8.665 12.572 1.00 94.50 109 ILE A C 1
ATOM 817 O O . ILE A 1 109 ? -6.697 -9.473 12.250 1.00 94.50 109 ILE A O 1
ATOM 821 N N . CYS A 1 110 ? -7.365 -7.351 12.548 1.00 94.50 110 CYS A N 1
ATOM 822 C CA . CYS A 1 110 ? -6.133 -6.694 12.132 1.00 94.50 110 CYS A CA 1
ATOM 823 C C . CYS A 1 110 ? -5.831 -5.519 13.075 1.00 94.50 110 CYS A C 1
ATOM 825 O O . CYS A 1 110 ? -6.733 -4.899 13.633 1.00 94.50 110 CYS A O 1
ATOM 827 N N . ASN A 1 111 ? -4.549 -5.224 13.311 1.00 88.50 111 ASN A N 1
ATOM 828 C CA . ASN A 1 111 ? -4.117 -4.172 14.247 1.00 88.50 111 ASN A CA 1
ATOM 829 C C . ASN A 1 111 ? -4.762 -4.238 15.650 1.00 88.50 111 ASN A C 1
ATOM 831 O O . ASN A 1 111 ? -4.834 -3.220 16.328 1.00 88.50 111 ASN A O 1
ATOM 835 N N . LYS A 1 112 ? -5.199 -5.425 16.095 1.00 83.38 112 LYS A N 1
ATOM 836 C CA . LYS A 1 112 ? -5.887 -5.716 17.371 1.00 83.38 112 LYS A CA 1
ATOM 837 C C . LYS A 1 112 ? -7.275 -5.092 17.561 1.00 83.38 112 LYS A C 1
ATOM 839 O O . LYS A 1 112 ? -8.094 -5.737 18.189 1.00 83.38 112 LYS A O 1
ATOM 844 N N . GLU A 1 113 ? -7.537 -3.891 17.049 1.00 83.06 113 GLU A N 1
ATOM 845 C CA . GLU A 1 113 ? -8.772 -3.118 17.318 1.00 83.06 113 GLU A CA 1
ATOM 846 C C . GLU A 1 113 ? -9.702 -3.009 16.103 1.00 83.06 113 GLU A C 1
ATOM 848 O O . GLU A 1 113 ? -10.830 -2.521 16.201 1.00 83.06 113 GLU A O 1
ATOM 853 N N . PHE A 1 114 ? -9.230 -3.465 14.945 1.00 92.25 114 PHE A N 1
ATOM 854 C CA . PHE A 1 114 ? -9.940 -3.369 13.682 1.00 92.25 114 PHE A CA 1
ATOM 855 C C . PHE A 1 114 ? -10.106 -4.741 13.049 1.00 92.25 114 PHE A C 1
ATOM 857 O O . PHE A 1 114 ? -9.550 -5.753 13.484 1.00 92.25 114 PHE A O 1
ATOM 864 N N . VAL A 1 115 ? -10.879 -4.763 11.976 1.00 95.81 115 VAL A N 1
ATOM 865 C CA . VAL A 1 115 ? -11.021 -5.913 11.106 1.00 95.81 115 VAL A CA 1
ATOM 866 C C . VAL A 1 115 ? -10.866 -5.521 9.652 1.00 95.81 115 VAL A C 1
ATOM 868 O O . VAL A 1 115 ? -11.093 -4.378 9.245 1.00 95.81 115 VAL A O 1
ATOM 871 N N . CYS A 1 116 ? -10.524 -6.514 8.849 1.00 97.50 116 CYS A N 1
ATOM 872 C CA . CYS A 1 116 ? -10.403 -6.363 7.420 1.00 97.50 116 CYS A CA 1
ATOM 873 C C . CYS A 1 116 ? -11.763 -6.108 6.773 1.00 97.50 116 CYS A C 1
ATOM 875 O O . CYS A 1 116 ? -12.743 -6.817 7.029 1.00 97.50 116 CYS A O 1
ATOM 877 N N . TYR A 1 117 ? -11.789 -5.128 5.880 1.00 95.81 117 TYR A N 1
ATOM 878 C CA . TYR A 1 117 ? -12.889 -4.852 4.974 1.00 95.81 117 TYR A CA 1
ATOM 879 C C . TYR A 1 117 ? -12.317 -4.570 3.583 1.00 95.81 117 TYR A C 1
ATOM 881 O O . TYR A 1 117 ? -11.573 -3.614 3.395 1.00 95.81 117 TYR A O 1
ATOM 889 N N . MET A 1 118 ? -12.605 -5.446 2.615 1.00 94.75 118 MET A N 1
ATOM 890 C CA . MET A 1 118 ? -12.080 -5.363 1.239 1.00 94.75 118 MET A CA 1
ATOM 891 C C . MET A 1 118 ? -10.543 -5.221 1.157 1.00 94.75 118 MET A C 1
ATOM 893 O O . MET A 1 118 ? -9.997 -4.577 0.260 1.00 94.75 118 MET A O 1
ATOM 897 N N . GLY A 1 119 ? -9.835 -5.861 2.091 1.00 94.88 119 GLY A N 1
ATOM 898 C CA . GLY A 1 119 ? -8.373 -5.841 2.168 1.00 94.88 119 GLY A CA 1
ATOM 899 C C . GLY A 1 119 ? -7.770 -4.650 2.914 1.00 94.88 119 GLY A C 1
ATOM 900 O O . GLY A 1 119 ? -6.549 -4.592 3.045 1.00 94.88 119 GLY A O 1
ATOM 901 N N . ASP A 1 120 ? -8.587 -3.733 3.432 1.00 95.56 120 ASP A N 1
ATOM 902 C CA . ASP A 1 120 ? -8.131 -2.625 4.270 1.00 95.56 120 ASP A CA 1
ATOM 903 C C . ASP A 1 120 ? -8.481 -2.871 5.742 1.00 95.56 120 ASP A C 1
ATOM 905 O O . ASP A 1 120 ? -9.534 -3.420 6.070 1.00 95.56 120 ASP A O 1
ATOM 909 N N . CYS A 1 121 ? -7.582 -2.475 6.643 1.00 94.62 121 CYS A N 1
ATOM 910 C CA . CYS A 1 121 ? -7.749 -2.648 8.085 1.00 94.62 121 CYS A CA 1
ATOM 911 C C . CYS A 1 121 ? -8.506 -1.459 8.694 1.00 94.62 121 CYS A C 1
ATOM 913 O O . CYS A 1 121 ? -7.903 -0.582 9.312 1.00 94.62 121 CYS A O 1
ATOM 915 N N . THR A 1 122 ? -9.813 -1.386 8.437 1.00 92.88 122 THR A N 1
ATOM 916 C CA . THR A 1 122 ? -10.644 -0.208 8.757 1.00 92.88 122 THR A CA 1
ATOM 917 C C . THR A 1 122 ? -11.967 -0.536 9.443 1.00 92.88 122 THR A C 1
ATOM 919 O O . THR A 1 122 ? -12.570 0.352 10.042 1.00 92.88 122 THR A O 1
ATOM 922 N N . GLY A 1 123 ? -12.444 -1.782 9.380 1.00 92.31 123 GLY A N 1
ATOM 923 C CA . GLY A 1 123 ? -13.693 -2.172 10.030 1.00 92.31 123 GLY A CA 1
ATOM 924 C C . GLY A 1 123 ? -13.545 -2.208 11.550 1.00 92.31 123 GLY A C 1
ATOM 925 O O . GLY A 1 123 ? -12.469 -2.495 12.059 1.00 92.31 123 GLY A O 1
ATOM 926 N N . SER A 1 124 ? -14.623 -1.962 12.293 1.00 92.81 124 SER A N 1
ATOM 927 C CA . SER A 1 124 ? -14.607 -2.102 13.755 1.00 92.81 124 SER A CA 1
ATOM 928 C C . SER A 1 124 ? -14.492 -3.566 14.184 1.00 92.81 124 SER A C 1
ATOM 930 O O . SER A 1 124 ? -15.156 -4.432 13.605 1.00 92.81 124 SER A O 1
ATOM 932 N N . ILE A 1 125 ? -13.732 -3.838 15.250 1.00 94.75 125 ILE A N 1
ATOM 933 C CA . ILE A 1 125 ? -13.663 -5.167 15.873 1.00 94.75 125 ILE A CA 1
ATOM 934 C C . ILE A 1 125 ? -15.029 -5.749 16.253 1.00 94.75 125 ILE A C 1
ATOM 936 O O . ILE A 1 125 ? -15.193 -6.963 16.161 1.00 94.75 125 ILE A O 1
ATOM 940 N N . CYS A 1 126 ? -16.040 -4.923 16.553 1.00 95.25 126 CYS A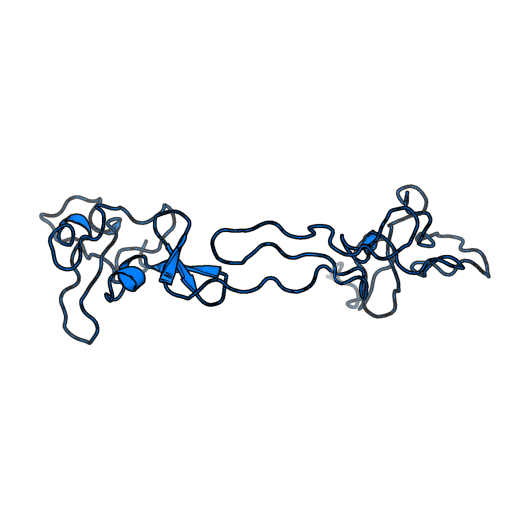 N 1
ATOM 941 C CA . CYS A 1 126 ? -17.412 -5.380 16.818 1.00 95.25 126 CYS A CA 1
ATOM 942 C C . CYS A 1 126 ? -17.930 -6.337 15.724 1.00 95.25 126 CYS A C 1
ATOM 944 O O . CYS A 1 126 ? -18.618 -7.315 16.013 1.00 95.25 126 CYS A O 1
ATOM 946 N N . LEU A 1 127 ? -17.535 -6.109 14.464 1.00 95.50 127 LEU A N 1
ATOM 947 C CA . LEU A 1 127 ? -17.957 -6.921 13.323 1.00 95.50 127 LEU A CA 1
ATOM 948 C C . LEU A 1 127 ? -17.433 -8.363 13.378 1.00 95.50 127 LEU A C 1
ATOM 950 O O . LEU A 1 127 ? -18.116 -9.256 12.867 1.00 95.50 127 LEU A O 1
ATOM 954 N N . ALA A 1 128 ? -16.260 -8.603 13.981 1.00 94.94 128 ALA A N 1
ATOM 955 C CA . ALA A 1 128 ? -15.728 -9.955 14.202 1.00 94.94 128 ALA A CA 1
ATOM 956 C C . ALA A 1 128 ? -16.631 -10.774 15.133 1.00 94.94 128 ALA A C 1
ATOM 958 O O . ALA A 1 128 ? -16.747 -11.985 14.968 1.00 94.94 128 ALA A O 1
ATOM 959 N N . TYR A 1 129 ? -17.336 -10.091 16.034 1.00 94.69 129 TYR A N 1
ATOM 960 C CA . TYR A 1 129 ? -18.229 -10.672 17.032 1.00 94.69 129 TYR A CA 1
ATOM 961 C C . TYR A 1 129 ? -19.708 -10.635 16.620 1.00 94.69 129 TYR A C 1
ATOM 963 O O . TYR A 1 129 ? -20.595 -10.914 17.421 1.00 94.69 129 TYR A O 1
ATOM 971 N N . GLY A 1 130 ? -20.002 -10.288 15.361 1.00 94.56 130 GLY A N 1
ATOM 972 C CA . GLY A 1 130 ? -21.378 -10.199 14.859 1.00 94.56 130 GLY A CA 1
ATOM 973 C C . GLY A 1 130 ? -22.170 -9.006 15.404 1.00 94.56 130 GLY A C 1
ATOM 974 O O . GLY A 1 130 ? -23.394 -8.990 15.296 1.00 94.56 130 GLY A O 1
ATOM 975 N N . LEU A 1 131 ? -21.480 -8.016 15.968 1.00 95.94 131 LEU A N 1
ATOM 976 C CA . LEU A 1 131 ? -22.041 -6.775 16.488 1.00 95.94 131 LEU A CA 1
ATOM 977 C C . LEU A 1 131 ? -21.806 -5.621 15.501 1.00 95.94 131 LEU A C 1
ATOM 979 O O . LEU A 1 131 ? -21.008 -5.716 14.567 1.00 95.94 131 LEU A O 1
ATOM 983 N N . GLU A 1 132 ? -22.485 -4.505 15.726 1.00 96.00 132 GLU A N 1
ATOM 984 C CA . GLU A 1 132 ? -22.271 -3.240 15.025 1.00 96.00 132 GLU A CA 1
ATOM 985 C C . GLU A 1 132 ? -21.483 -2.272 15.906 1.00 96.00 132 GLU A C 1
ATOM 987 O O . GLU A 1 132 ? -21.650 -2.250 17.126 1.00 96.00 132 GLU A O 1
ATOM 992 N N . SER A 1 133 ? -20.641 -1.447 15.287 1.00 94.62 133 SER A N 1
ATOM 993 C CA . SER A 1 133 ? -19.957 -0.359 15.983 1.00 94.62 133 SER A CA 1
ATOM 994 C C . SER A 1 133 ? -20.921 0.759 16.354 1.00 94.62 133 SER A C 1
ATOM 996 O O . SER A 1 133 ? -21.790 1.128 15.561 1.00 94.62 133 SER A O 1
ATOM 998 N N . CYS A 1 134 ? -20.708 1.360 17.514 1.00 95.12 134 CYS A N 1
ATOM 999 C CA . CYS A 1 134 ? -21.401 2.559 17.962 1.00 95.12 134 CYS A CA 1
ATOM 1000 C C . CYS A 1 134 ? -20.464 3.394 18.850 1.00 95.12 134 CYS A C 1
ATOM 1002 O O . CYS A 1 134 ? -19.373 2.948 19.198 1.00 95.12 134 CYS A O 1
ATOM 1004 N N . GLN A 1 135 ? -20.859 4.620 19.193 1.00 94.81 135 GLN A N 1
ATOM 1005 C CA . GLN A 1 135 ? -20.091 5.475 20.101 1.00 94.81 135 GLN A CA 1
ATOM 1006 C C . GLN A 1 135 ? -20.767 5.511 21.467 1.00 94.81 135 GLN A C 1
ATOM 1008 O O . GLN A 1 135 ? -21.975 5.735 21.556 1.00 94.81 135 GLN A O 1
ATOM 1013 N N . CYS A 1 136 ? -19.991 5.309 22.529 1.00 93.94 136 CYS A N 1
ATOM 1014 C CA . CYS A 1 136 ? -20.492 5.541 23.873 1.00 93.94 136 CYS A CA 1
ATOM 1015 C C . CYS A 1 136 ? -20.709 7.039 24.101 1.00 93.94 136 CYS A C 1
ATOM 1017 O O . CYS A 1 136 ? -19.827 7.856 23.831 1.00 93.94 136 CYS A O 1
ATOM 1019 N N . ILE A 1 137 ? -21.887 7.382 24.618 1.00 92.31 137 ILE A N 1
ATOM 1020 C CA . ILE A 1 137 ? -22.239 8.750 24.992 1.00 92.31 137 ILE A CA 1
ATOM 1021 C C . ILE A 1 137 ? -22.134 8.856 26.518 1.00 92.31 137 ILE A C 1
ATOM 1023 O O . ILE A 1 137 ? -22.867 8.146 27.209 1.00 92.31 137 ILE A O 1
ATOM 1027 N N . PRO A 1 138 ? -21.222 9.683 27.057 1.00 91.44 138 PRO A N 1
ATOM 1028 C CA . PRO A 1 138 ? -21.030 9.817 28.495 1.00 91.44 138 PRO A CA 1
ATOM 1029 C C . PRO A 1 138 ? -22.236 10.489 29.153 1.00 91.44 138 PRO A C 1
ATOM 1031 O O . PRO A 1 138 ? -22.757 11.493 28.662 1.00 91.44 138 PRO A O 1
ATOM 1034 N N . THR A 1 139 ? -22.634 9.982 30.314 1.00 90.06 139 THR A N 1
ATOM 1035 C CA . THR A 1 139 ? -23.533 10.673 31.243 1.00 90.06 139 THR A CA 1
ATOM 1036 C C . THR A 1 139 ? -22.728 11.489 32.271 1.00 90.06 139 THR A C 1
ATOM 1038 O O . THR A 1 139 ? -21.511 11.326 32.364 1.00 90.06 139 THR A O 1
ATOM 1041 N N . PRO A 1 140 ? -23.352 12.392 33.055 1.00 91.12 140 PRO A N 1
ATOM 1042 C CA . PRO A 1 140 ? -22.641 13.182 34.068 1.00 91.12 140 PRO A CA 1
ATOM 1043 C C . PRO A 1 140 ? -21.916 12.358 35.143 1.00 91.12 140 PRO A C 1
ATOM 1045 O O . PRO A 1 140 ? -20.964 12.860 35.740 1.00 91.12 140 PRO A O 1
ATOM 1048 N N . ASP A 1 141 ? -22.360 11.121 35.377 1.00 94.06 141 ASP A N 1
ATOM 1049 C CA . ASP A 1 141 ? -21.776 10.204 36.360 1.00 94.06 141 ASP A CA 1
ATOM 1050 C C . ASP A 1 141 ? -20.644 9.339 35.769 1.00 94.06 141 ASP A C 1
ATOM 1052 O O . ASP A 1 141 ? -19.908 8.685 36.511 1.00 94.06 141 ASP A O 1
ATOM 1056 N N . ASP A 1 142 ? -20.477 9.341 34.442 1.00 91.94 142 ASP A N 1
ATOM 1057 C CA . ASP A 1 142 ? -19.459 8.551 33.755 1.00 91.94 142 ASP A CA 1
ATOM 1058 C C . ASP A 1 142 ? -18.067 9.203 33.809 1.00 91.94 142 ASP A C 1
ATOM 1060 O O . ASP A 1 142 ? -17.917 10.433 33.847 1.00 91.94 142 ASP A O 1
ATOM 1064 N N . PRO A 1 143 ? -16.994 8.395 33.738 1.00 92.25 143 PRO A N 1
ATOM 1065 C CA . PRO A 1 143 ? -15.653 8.925 33.569 1.00 92.25 143 PRO A CA 1
ATOM 1066 C C . PRO A 1 143 ? -15.519 9.651 32.224 1.00 92.25 143 PRO A C 1
ATOM 1068 O O . PRO A 1 143 ? -16.084 9.255 31.207 1.00 92.25 143 PRO A O 1
ATOM 1071 N N . LYS A 1 144 ? -14.655 10.672 32.175 1.00 89.06 144 LYS A N 1
ATOM 1072 C CA . LYS A 1 144 ? -14.366 11.431 30.938 1.00 89.06 144 LYS A CA 1
ATOM 1073 C C . LYS A 1 144 ? -13.840 10.565 29.788 1.00 89.06 144 LYS A C 1
ATOM 1075 O O . LYS A 1 144 ? -13.875 10.986 28.639 1.00 89.06 144 LYS A O 1
ATOM 1080 N N . THR A 1 145 ? -13.325 9.379 30.100 1.00 91.56 145 THR A N 1
ATOM 1081 C CA . THR A 1 145 ? -12.818 8.407 29.129 1.00 91.56 145 THR A CA 1
ATOM 1082 C C . THR A 1 145 ? -13.921 7.607 28.444 1.00 91.56 145 THR A C 1
ATOM 1084 O O . THR A 1 145 ? -13.615 6.930 27.470 1.00 91.56 145 THR A O 1
ATOM 1087 N N . LYS A 1 146 ? -15.179 7.690 28.903 1.00 93.44 146 LYS A N 1
ATOM 1088 C CA . LYS A 1 146 ? -16.297 6.886 28.388 1.00 93.44 146 LYS A CA 1
ATOM 1089 C C . LYS A 1 146 ? -16.499 7.057 26.882 1.00 93.44 146 LYS A C 1
ATOM 1091 O O . LYS A 1 146 ? -16.684 6.071 26.182 1.00 93.44 146 LYS A O 1
ATOM 1096 N N . SER A 1 147 ? -16.377 8.280 26.362 1.00 93.56 147 SER A N 1
A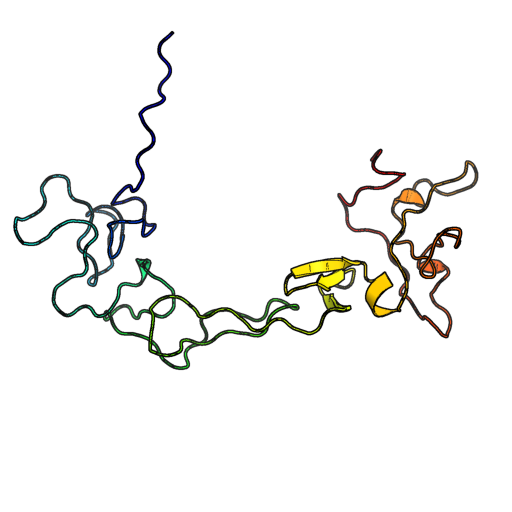TOM 1097 C CA . SER A 1 147 ? -16.465 8.548 24.915 1.00 93.56 147 SER A CA 1
ATOM 1098 C C . SER A 1 147 ? -15.361 7.873 24.100 1.00 93.56 147 SER A C 1
ATOM 1100 O O . SER A 1 147 ? -15.532 7.649 22.906 1.00 93.56 147 SER A O 1
ATOM 1102 N N . CYS A 1 148 ? -14.224 7.584 24.734 1.00 93.94 148 CYS A N 1
ATOM 1103 C CA . CYS A 1 148 ? -13.076 6.935 24.116 1.00 93.94 148 CYS A CA 1
ATOM 1104 C C . CYS A 1 148 ? -13.116 5.413 24.267 1.00 93.94 148 CYS A C 1
ATOM 1106 O O . CYS A 1 148 ? -12.194 4.754 23.804 1.00 93.94 148 CYS A O 1
ATOM 1108 N N . GLU A 1 149 ? -14.106 4.835 24.947 1.00 95.25 149 GLU A N 1
ATOM 1109 C CA . GLU A 1 149 ? -14.262 3.382 25.004 1.00 95.25 149 GLU A CA 1
ATOM 1110 C C . GLU A 1 149 ? -14.685 2.847 23.632 1.00 95.25 149 GLU A C 1
ATOM 1112 O O . GLU A 1 149 ? -15.401 3.507 22.874 1.00 95.25 149 GLU A O 1
ATOM 1117 N N . LEU A 1 150 ? -14.230 1.641 23.293 1.00 95.06 150 LEU A N 1
ATOM 1118 C CA . LEU A 1 150 ? -14.731 0.944 22.119 1.00 95.06 150 LEU A CA 1
ATOM 1119 C C . LEU A 1 150 ? -16.124 0.417 22.442 1.00 95.06 150 LEU A C 1
ATOM 1121 O O . LEU A 1 150 ? -16.290 -0.295 23.427 1.00 95.06 150 LEU A O 1
ATOM 1125 N N . CYS A 1 151 ? -17.126 0.753 21.631 1.00 95.75 151 CYS A N 1
ATOM 1126 C CA . CYS A 1 151 ? -18.506 0.395 21.940 1.00 95.75 151 CYS A CA 1
ATOM 1127 C C . CYS A 1 151 ? -19.171 -0.356 20.790 1.00 95.75 151 CYS A C 1
ATOM 1129 O O . CYS A 1 151 ? -19.019 -0.029 19.608 1.00 95.75 151 CYS A O 1
ATOM 1131 N N . CYS A 1 152 ? -19.912 -1.392 21.166 1.00 96.56 152 CYS A N 1
ATOM 1132 C CA . CYS A 1 152 ? -20.618 -2.273 20.254 1.00 96.56 152 CYS A CA 1
ATOM 1133 C C . CYS A 1 152 ? -22.101 -2.333 20.626 1.00 96.56 152 CYS A C 1
ATOM 1135 O O . CYS A 1 152 ? -22.491 -2.146 21.783 1.00 96.56 152 CYS A O 1
ATOM 1137 N N . LYS A 1 153 ? -22.939 -2.641 19.641 1.00 96.62 153 LYS A N 1
ATOM 1138 C CA . LYS A 1 153 ? -24.357 -2.948 19.836 1.00 96.62 153 LYS A CA 1
ATOM 1139 C C . LYS A 1 153 ? -24.764 -4.155 19.015 1.00 96.62 153 LYS A C 1
ATOM 1141 O O . LYS A 1 153 ? -24.140 -4.477 18.006 1.00 96.62 153 LYS A O 1
ATOM 1146 N N . GLN A 1 154 ? -25.848 -4.805 19.417 1.00 96.81 154 GLN A N 1
ATOM 1147 C CA . GLN A 1 154 ? -26.466 -5.805 18.555 1.00 96.81 154 GLN A CA 1
ATOM 1148 C C . GLN A 1 154 ? -26.973 -5.153 17.257 1.00 96.81 154 GLN A C 1
ATOM 1150 O O . GLN A 1 154 ? -27.432 -4.005 17.300 1.00 96.81 154 GLN A O 1
ATOM 1155 N N . PRO A 1 155 ? -26.914 -5.864 16.117 1.00 96.19 155 PRO A N 1
ATOM 1156 C CA . PRO A 1 155 ? -27.369 -5.322 14.846 1.00 96.19 155 PRO A CA 1
ATOM 1157 C C . PRO A 1 155 ? -28.822 -4.849 14.874 1.00 96.19 155 PRO A C 1
ATOM 1159 O O . PRO A 1 155 ? -29.673 -5.496 15.484 1.00 96.19 155 PRO A O 1
ATOM 1162 N N . GLY A 1 156 ? -29.106 -3.739 14.193 1.00 93.81 156 GLY A N 1
ATOM 1163 C CA . GLY A 1 156 ? -30.445 -3.146 14.119 1.00 93.81 156 GLY A CA 1
ATOM 1164 C C . GLY A 1 156 ? -30.629 -1.858 14.929 1.00 93.81 156 GLY A C 1
ATOM 1165 O O . GLY A 1 156 ? -29.808 -1.477 15.772 1.00 93.81 156 GLY A O 1
ATOM 1166 N N . GLU A 1 157 ? -31.716 -1.152 14.623 1.00 91.56 157 GLU A N 1
ATOM 1167 C CA . GLU A 1 157 ? -32.078 0.118 15.255 1.00 91.56 157 GLU A CA 1
ATOM 1168 C C . GLU A 1 157 ? -32.638 -0.090 16.669 1.00 91.56 157 GLU A C 1
ATOM 1170 O O . GLU A 1 157 ? -33.310 -1.079 16.951 1.00 91.56 157 GLU A O 1
ATOM 1175 N N . GLY A 1 158 ? -32.352 0.848 17.575 1.00 89.69 158 GLY A N 1
ATOM 1176 C CA . GLY A 1 158 ? -32.863 0.830 18.952 1.00 89.69 158 GLY A CA 1
ATOM 1177 C C . GLY A 1 158 ? -32.117 -0.086 19.928 1.00 89.69 158 GLY A C 1
ATOM 1178 O O . GLY A 1 158 ? -32.360 -0.001 21.130 1.00 89.69 158 GLY A O 1
ATOM 1179 N N . ASN A 1 159 ? -31.181 -0.918 19.459 1.00 95.44 159 ASN A N 1
ATOM 1180 C CA . ASN A 1 159 ? -30.332 -1.702 20.357 1.00 95.44 159 ASN A CA 1
ATOM 1181 C C . ASN A 1 159 ? -29.355 -0.802 21.131 1.00 95.44 159 ASN A C 1
ATOM 1183 O O . ASN A 1 159 ? -28.755 0.100 20.536 1.00 95.44 159 ASN A O 1
ATOM 1187 N N . PRO A 1 160 ? -29.154 -1.051 22.438 1.00 94.56 160 PRO A N 1
ATOM 1188 C CA . PRO A 1 160 ? -28.292 -0.220 23.264 1.00 94.56 160 PRO A CA 1
ATOM 1189 C C . PRO A 1 160 ? -26.831 -0.345 22.830 1.00 94.56 160 PRO A C 1
ATOM 1191 O O . PRO A 1 160 ? -26.320 -1.449 22.627 1.00 94.56 160 PRO A O 1
ATOM 1194 N N . CYS A 1 161 ? -26.161 0.802 22.731 1.00 95.56 161 CYS A N 1
ATOM 1195 C CA . CYS A 1 161 ? -24.714 0.859 22.600 1.00 95.56 161 CYS A CA 1
ATOM 1196 C C . CYS A 1 161 ? -24.079 0.613 23.964 1.00 95.56 161 CYS A C 1
ATOM 1198 O O . CYS A 1 161 ? -24.373 1.340 24.912 1.00 95.56 161 CYS A O 1
ATOM 1200 N N . LYS A 1 162 ? -23.236 -0.413 24.062 1.00 95.50 162 LYS A N 1
ATOM 1201 C CA . LYS A 1 162 ? -22.541 -0.766 25.301 1.00 95.50 162 LYS A CA 1
ATOM 1202 C C . LYS A 1 162 ? -21.043 -0.794 25.083 1.00 95.50 162 LYS A C 1
ATOM 1204 O O . LYS A 1 162 ? -20.575 -1.080 23.976 1.00 95.50 162 LYS A O 1
ATOM 1209 N N . SER A 1 163 ? -20.316 -0.518 26.153 1.00 95.75 163 SER A N 1
ATOM 1210 C CA . SER A 1 163 ? -18.862 -0.564 26.150 1.00 95.75 163 SER A CA 1
ATOM 1211 C C . SER A 1 163 ? -18.355 -1.981 25.913 1.00 95.75 163 SER A C 1
ATOM 1213 O O . SER A 1 163 ? -18.999 -2.942 26.331 1.00 95.75 163 SER A O 1
ATOM 1215 N N . SER A 1 164 ? -17.207 -2.147 25.257 1.00 95.44 164 SER A N 1
ATOM 1216 C CA . SER A 1 164 ? -16.599 -3.469 25.066 1.00 95.44 164 SER A CA 1
ATOM 1217 C C . SER A 1 164 ? -16.240 -4.135 26.394 1.00 95.44 164 SER A C 1
ATOM 1219 O O . SER A 1 164 ? -16.336 -5.351 26.497 1.00 95.44 164 SER A O 1
ATOM 1221 N N . PHE A 1 165 ? -15.998 -3.333 27.437 1.00 95.12 165 PHE A N 1
ATOM 1222 C CA . PHE A 1 165 ? -15.848 -3.771 28.828 1.00 95.12 165 PHE A CA 1
ATOM 1223 C C . PHE A 1 165 ? -17.105 -4.446 29.415 1.00 95.12 165 PHE A C 1
ATOM 1225 O O . PHE A 1 165 ? -17.048 -5.040 30.488 1.00 95.12 165 PHE A O 1
ATOM 1232 N N . GLU A 1 166 ? -18.251 -4.343 28.734 1.00 94.62 166 GLU A N 1
ATOM 1233 C CA . GLU A 1 166 ? -19.521 -4.994 29.084 1.00 94.62 166 GLU A CA 1
ATOM 1234 C C . GLU A 1 166 ? -19.874 -6.148 28.123 1.00 94.62 166 GLU A C 1
ATOM 1236 O O . GLU A 1 166 ? -20.924 -6.778 28.264 1.00 94.62 166 GLU A O 1
ATOM 1241 N N . TRP A 1 167 ? -19.030 -6.405 27.118 1.00 94.88 167 TRP A N 1
ATOM 1242 C CA . TRP A 1 167 ? -19.202 -7.447 26.099 1.00 94.88 167 TRP A CA 1
ATOM 1243 C C . TRP A 1 167 ? -18.217 -8.620 26.267 1.00 94.88 167 TRP A C 1
ATOM 1245 O O . TRP A 1 167 ? -18.176 -9.506 25.413 1.00 94.88 167 TRP A O 1
ATOM 1255 N N . ASN A 1 168 ? -17.463 -8.649 27.365 1.00 91.06 168 ASN A N 1
ATOM 1256 C CA . ASN A 1 168 ? -16.400 -9.610 27.688 1.00 91.06 168 ASN A CA 1
ATOM 1257 C C . ASN A 1 168 ? -16.894 -10.951 28.265 1.00 91.06 168 ASN A C 1
ATOM 1259 O O . ASN A 1 168 ? -16.117 -11.719 28.822 1.00 91.06 168 ASN A O 1
ATOM 1263 N N . GLU A 1 169 ? -18.184 -11.251 28.116 1.00 88.81 169 GLU A N 1
ATOM 1264 C CA . GLU A 1 169 ? -18.786 -12.506 28.560 1.00 88.81 169 GLU A CA 1
ATOM 1265 C C . GLU A 1 169 ? -19.369 -13.289 27.367 1.00 88.81 169 GLU A C 1
ATOM 1267 O O . GLU A 1 169 ? -19.796 -12.695 26.359 1.00 88.81 169 GLU A O 1
ATOM 1272 N N . PRO A 1 170 ? -19.437 -14.632 27.452 1.00 88.31 170 PRO A N 1
ATOM 1273 C CA . PRO A 1 170 ? -20.102 -15.451 26.446 1.00 88.31 170 PRO A CA 1
ATOM 1274 C C . PRO A 1 170 ? -21.553 -14.995 26.197 1.00 88.31 170 PRO A C 1
ATOM 1276 O O . PRO A 1 170 ? -22.274 -14.675 27.145 1.00 88.31 170 PRO A O 1
ATOM 1279 N N . PRO A 1 171 ? -22.037 -15.004 24.939 1.00 90.19 171 PRO A N 1
ATOM 1280 C CA . PRO A 1 171 ? -21.448 -15.648 23.760 1.00 90.19 171 PRO A CA 1
ATOM 1281 C C . PRO A 1 171 ? -20.529 -14.754 22.906 1.00 90.19 171 PRO A C 1
ATOM 1283 O O . PRO A 1 171 ? -20.084 -15.218 21.859 1.00 90.19 171 PRO A O 1
ATOM 1286 N N . PHE A 1 172 ? -20.294 -13.494 23.289 1.00 88.94 172 PHE A N 1
ATOM 1287 C CA . PHE A 1 172 ? -19.546 -12.546 22.457 1.00 88.94 172 PHE A CA 1
ATOM 1288 C C . PHE A 1 172 ? -18.056 -12.548 22.791 1.00 88.94 172 PHE A C 1
ATOM 1290 O O . PHE A 1 172 ? -17.267 -12.813 21.894 1.00 88.94 172 PHE A O 1
ATOM 1297 N N . ASP A 1 173 ? -17.679 -12.330 24.055 1.00 91.56 173 ASP A N 1
ATOM 1298 C CA . ASP A 1 173 ? -16.269 -12.284 24.482 1.00 91.56 173 ASP A CA 1
ATOM 1299 C C . ASP A 1 173 ? -15.446 -11.226 23.702 1.00 91.56 173 ASP A C 1
ATOM 1301 O O . ASP A 1 173 ? -14.362 -11.484 23.168 1.00 91.56 173 ASP A O 1
ATOM 1305 N N . VAL A 1 174 ? -16.012 -10.016 23.566 1.00 94.06 174 VAL A N 1
ATOM 1306 C CA . VAL A 1 174 ? -15.317 -8.860 22.972 1.00 94.06 174 VAL A CA 1
ATOM 1307 C C . VAL A 1 174 ? -14.267 -8.358 23.970 1.00 94.06 174 VAL A C 1
ATOM 1309 O O . VAL A 1 174 ? -14.605 -8.175 25.137 1.00 94.06 174 VAL A O 1
ATOM 1312 N N . PRO A 1 175 ? -13.023 -8.064 23.548 1.00 93.38 175 PRO A N 1
ATOM 1313 C CA . PRO A 1 175 ? -11.999 -7.601 24.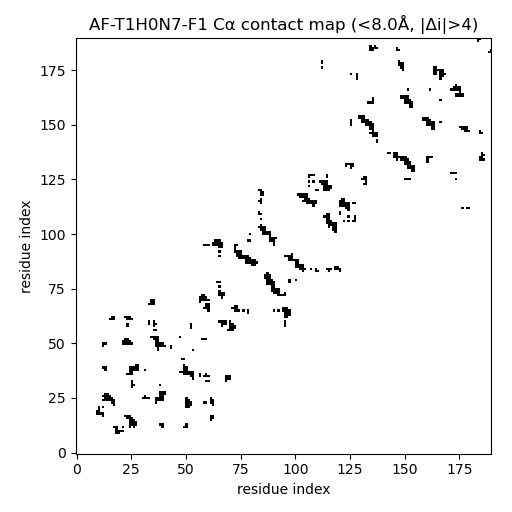469 1.00 93.38 175 PRO A CA 1
ATOM 1314 C C . PRO A 1 175 ? -12.301 -6.208 25.036 1.00 93.38 175 PRO A C 1
ATOM 1316 O O . PRO A 1 175 ? -12.817 -5.318 24.351 1.00 93.38 175 PRO A O 1
ATOM 1319 N N . ASP A 1 176 ? -11.875 -5.999 26.276 1.00 94.56 176 ASP A N 1
ATOM 1320 C CA . ASP A 1 176 ? -11.842 -4.708 26.960 1.00 94.56 176 ASP A CA 1
ATOM 1321 C C . ASP A 1 176 ? -10.902 -3.736 26.228 1.00 94.56 176 ASP A C 1
ATOM 1323 O O . ASP A 1 176 ? -9.684 -3.944 26.181 1.00 94.56 176 ASP A O 1
ATOM 1327 N N . MET A 1 177 ? -11.451 -2.689 25.604 1.00 93.25 177 MET A N 1
ATOM 1328 C CA . MET A 1 177 ? -10.706 -1.842 24.672 1.00 93.25 177 MET A CA 1
ATOM 1329 C C . MET A 1 177 ? -11.172 -0.389 24.683 1.00 93.25 177 MET A C 1
ATOM 1331 O O . MET A 1 177 ? -12.357 -0.075 24.784 1.00 93.25 177 MET A O 1
ATOM 1335 N N . PHE A 1 178 ? -10.212 0.509 24.486 1.00 93.06 178 PHE A N 1
ATOM 1336 C CA . PHE A 1 178 ? -10.475 1.894 24.117 1.00 93.06 178 PHE A CA 1
ATOM 1337 C C . PHE A 1 178 ? -10.338 2.049 22.603 1.00 93.06 178 PHE A C 1
ATOM 1339 O O . PHE A 1 178 ? -9.606 1.309 21.955 1.00 93.06 178 PHE A O 1
ATOM 1346 N N . ALA A 1 179 ? -11.035 3.021 22.033 1.00 91.00 179 ALA A N 1
ATOM 1347 C CA . ALA A 1 179 ? -10.813 3.451 20.669 1.00 91.00 179 ALA A CA 1
ATOM 1348 C C . ALA A 1 179 ? -9.413 4.070 20.518 1.00 91.00 179 ALA A C 1
ATOM 1350 O O . ALA A 1 179 ? -8.890 4.737 21.418 1.00 91.00 179 ALA A O 1
ATOM 1351 N N . LYS A 1 180 ? -8.814 3.890 19.339 1.00 88.62 180 LYS A N 1
ATOM 1352 C CA . LYS A 1 180 ? -7.494 4.436 19.021 1.00 88.62 180 LYS A CA 1
ATOM 1353 C C . LYS A 1 180 ? -7.492 5.971 19.107 1.00 88.62 180 LYS A C 1
ATOM 1355 O O . LYS A 1 180 ? -8.461 6.593 18.660 1.00 88.62 180 LYS A O 1
ATOM 1360 N N . PRO A 1 181 ? -6.399 6.612 19.564 1.00 90.06 181 PRO A N 1
ATOM 1361 C CA . PRO A 1 181 ? -6.268 8.065 19.511 1.00 90.06 181 PRO A CA 1
ATOM 1362 C C . PRO A 1 181 ? -6.561 8.636 18.116 1.00 90.06 181 PRO A C 1
ATOM 1364 O O . PRO A 1 181 ? -6.035 8.143 17.116 1.00 90.06 181 PRO A O 1
ATOM 1367 N N . GLY A 1 182 ? -7.395 9.678 18.066 1.00 89.06 182 GLY A N 1
ATOM 1368 C CA . GLY A 1 182 ? -7.867 10.305 16.827 1.00 89.06 182 GLY A CA 1
ATOM 1369 C C . GLY A 1 182 ? -9.125 9.670 16.222 1.00 89.06 182 GLY A C 1
ATOM 1370 O O . GLY A 1 182 ? -9.616 10.17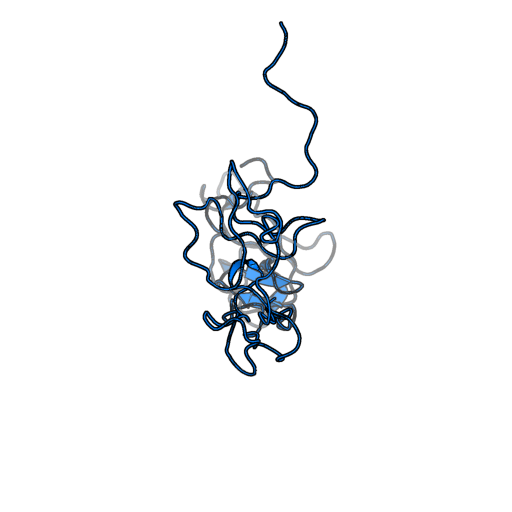1 15.214 1.00 89.06 182 GLY A O 1
ATOM 1371 N N . THR A 1 183 ? -9.656 8.592 16.813 1.00 89.62 183 THR A N 1
ATOM 1372 C CA . THR A 1 183 ? -10.982 8.072 16.446 1.00 89.62 183 THR A CA 1
ATOM 1373 C C . THR A 1 183 ? -12.049 9.084 16.866 1.00 89.62 183 THR A C 1
ATOM 1375 O O . THR A 1 183 ? -12.038 9.481 18.032 1.00 89.62 183 THR A O 1
ATOM 1378 N N . PRO A 1 184 ? -12.978 9.472 15.973 1.00 92.06 184 PRO A N 1
ATOM 1379 C CA . PRO A 1 184 ? -14.084 10.341 16.347 1.00 92.06 184 PRO A CA 1
ATOM 1380 C C . PRO A 1 184 ? -14.905 9.737 17.487 1.00 92.06 184 PRO A C 1
ATOM 1382 O O . PRO A 1 184 ? -15.212 8.540 17.479 1.00 92.06 184 PRO A O 1
ATOM 1385 N N . CYS A 1 185 ? -15.302 10.573 18.433 1.00 91.56 185 CYS A N 1
ATOM 1386 C CA . CYS A 1 185 ? -16.047 10.209 19.626 1.00 91.56 185 CYS A CA 1
ATOM 1387 C C . CYS A 1 185 ? -17.164 11.219 19.916 1.00 91.56 185 CYS A C 1
ATOM 1389 O O . CYS A 1 185 ? -17.241 12.288 19.307 1.00 91.56 185 CYS A O 1
ATOM 1391 N N . ASN A 1 186 ? -18.049 10.865 20.853 1.00 88.62 186 ASN A N 1
ATOM 1392 C CA . ASN A 1 186 ? -19.141 11.730 21.311 1.00 88.62 186 ASN A CA 1
ATOM 1393 C C . ASN A 1 186 ? -19.997 12.308 20.161 1.00 88.62 186 ASN A C 1
ATOM 1395 O O . ASN A 1 186 ? -20.177 13.521 20.047 1.00 88.62 186 ASN A O 1
ATOM 1399 N N . ASP A 1 187 ? -20.476 11.434 19.278 1.00 87.62 187 ASP A N 1
ATOM 1400 C CA . ASP A 1 187 ? -21.231 11.770 18.064 1.00 87.62 187 ASP A CA 1
ATOM 1401 C C . ASP A 1 187 ? -20.472 12.715 17.119 1.00 87.62 187 ASP A C 1
ATOM 1403 O O . ASP A 1 187 ? -20.982 13.738 16.669 1.00 87.62 187 ASP A O 1
ATOM 1407 N N . TYR A 1 188 ? -19.204 12.381 16.855 1.00 88.50 188 TYR A N 1
ATOM 1408 C CA . TYR A 1 188 ? -18.289 13.137 15.986 1.00 88.50 188 TYR A CA 1
ATOM 1409 C C . TYR A 1 188 ? -17.988 14.575 16.450 1.00 88.50 188 TYR A C 1
ATOM 1411 O O . TYR A 1 188 ? -17.492 15.385 15.666 1.00 88.50 188 TYR A O 1
ATOM 1419 N N . ASN A 1 189 ? -18.244 14.897 17.721 1.00 87.38 189 ASN A N 1
ATOM 1420 C CA . ASN A 1 189 ? -17.943 16.209 18.304 1.00 87.38 189 ASN A CA 1
ATOM 1421 C C . ASN A 1 189 ? -16.534 16.301 18.920 1.00 87.38 189 ASN A C 1
ATOM 1423 O O . ASN A 1 189 ? -16.200 17.327 19.518 1.00 87.38 189 ASN A O 1
ATOM 1427 N N . GLY A 1 190 ? -15.719 15.248 18.810 1.00 73.44 190 GLY A N 1
ATOM 1428 C CA . GLY A 1 190 ? -14.357 15.187 19.346 1.00 73.44 190 GLY A CA 1
ATOM 1429 C C . GLY A 1 190 ? -13.539 14.055 18.759 1.00 73.44 190 GLY A C 1
ATOM 1430 O O . GLY A 1 190 ? -14.151 13.060 18.313 1.00 73.44 190 GLY A O 1
#

Sequence (190 aa):
PKGCFTEPQTSICGNGVVEPGEQCDCGWEEDCKDTCCFPMSRHPRIDEKPCTLTPRAMCSPSQGPCCTTDCKLKFGDKCRDDNGCRDPSFCDGRMPQCPPSVNKPNKTICNKEFVCYMGDCTGSICLAYGLESCQCIPTPDDPKTKSCELCCKQPGEGNPCKSSFEWNEPPFDVPDMFAKPGTPCNDYNG

Organism: Megaselia scalaris (NCBI:txid36166)

InterPro domains:
  IPR001762 Disintegrin domain [PF00200] (19-100)
  IPR001762 Disintegrin domain [PS50214] (10-106)
  IPR001762 Disintegrin domain [SM00050] (19-104)
  IPR036436 Disintegrin domain superfamily [G3DSA:4.10.70.10] (9-102)
  IPR036436 Disintegrin domain superfamily [SSF57552] (19-102)
  IPR049038 ADAM10, cysteine-rich domain [PF21299] (145-190)
  IPR051489 Disintegrin and Metalloproteinase Domain-Containing [PTHR45702] (2-190)

Secondary structure (DSSP, 8-state):
---SPPPPPS--TTSSS--TT-S----BTTT---TTBPPB-SS--TT--TTSBPTT-S--TTT-TTB-TTS-B-EEEEEE---SSB--EEEESS-SSPPPPPBPPTT-EETTTEEEETTEEEEEGGGGGTPEEEEPPPPTTS-TTGGGBEEEE-SSTTPPPEEGGGS-STTT-----BPPTT---TTTT-